Protein AF-0000000076157776 (afdb_homodimer)

Solvent-accessible surface area (backbone atoms only — not comparable to full-atom values): 20689 Å² total; per-residue (Å²): 130,84,50,51,66,44,71,37,53,31,30,32,60,90,74,72,41,77,43,68,24,36,41,18,33,62,31,79,54,26,35,33,26,46,85,82,46,64,71,89,58,51,41,77,45,88,54,68,46,70,46,91,85,65,46,72,46,74,38,66,16,34,33,74,44,47,36,27,32,76,54,69,66,49,73,44,79,43,66,28,40,24,30,59,73,92,44,76,30,30,33,8,16,45,55,32,44,74,67,47,40,37,43,77,32,58,88,51,36,58,67,81,69,61,87,66,75,77,58,73,85,42,76,60,61,56,50,62,77,39,34,78,73,59,62,55,77,75,67,69,75,70,75,78,75,77,77,76,71,78,82,62,72,78,73,75,70,75,73,74,83,65,65,71,82,55,43,66,62,53,55,55,57,70,71,100,132,84,48,52,68,46,71,36,51,31,29,33,61,90,73,72,40,79,42,69,23,37,41,18,33,61,31,78,54,26,35,34,25,46,86,81,45,65,71,88,57,51,41,75,44,86,54,67,46,71,46,91,85,65,46,71,46,74,37,66,16,34,34,74,44,48,34,26,32,75,55,69,68,48,73,44,80,42,68,29,40,24,30,58,72,90,44,75,30,31,34,9,16,45,55,32,45,73,68,48,40,38,43,76,33,57,88,50,35,56,68,80,69,62,88,66,78,77,59,71,81,42,76,62,57,53,51,62,75,42,34,77,75,58,61,55,76,72,65,69,74,70,74,79,74,77,76,74,70,77,81,61,71,77,74,74,67,74,73,72,82,64,67,72,80,57,46,65,63,54,57,56,60,69,71,103

Foldseek 3Di:
DDDPWDWAWKAFPVVRDIAIATEEQPDPFWEDEPVVDDPVQFDADADWDADPVRDIDGFRGKGWTWIARPVVRDIWTGIYTYHHPVDGTYDYNVRCVVVVVDDDPVVVPDDPPPPDCPDDPDPVVVCVVCVVRVVDDPPPVDPPPPPDPVPPDPPPPPDPCPDPVCVVVVVVVVVD/DDDPWDWAWKAFPVVRDIAIATEEAPDPFWEDEPVVDDPVQFDADQDWDADPVRDIFGFRGKGWTWIARPVVRDIWTGIYTYHHPVDGTYDYNVRCVVVVVDDDPCVVPDDPPPPDPPPDPDPVVVCVVCVVRVVDDPPPVDPPPPPDPPVPPPPPPPDDCPPPPCVVVVVVVVVD

Structure (mmCIF, N/CA/C/O backbone):
data_AF-0000000076157776-model_v1
#
loop_
_entity.id
_entity.type
_entity.pdbx_description
1 polymer 'Peptidase A2 domain-containing protein'
#
loop_
_atom_site.group_PDB
_atom_site.id
_atom_site.type_symbol
_atom_site.label_atom_id
_atom_site.label_alt_id
_atom_site.label_comp_id
_atom_site.label_asym_id
_atom_site.label_entity_id
_atom_site.label_seq_id
_atom_site.pdbx_PDB_ins_code
_atom_site.Cartn_x
_atom_site.Cartn_y
_atom_site.Cartn_z
_atom_site.occupancy
_atom_site.B_iso_or_equiv
_atom_site.auth_seq_id
_atom_site.auth_comp_id
_atom_site.auth_asym_id
_atom_site.auth_atom_id
_atom_site.pdbx_PDB_model_num
ATOM 1 N N . MET A 1 1 ? 11.055 -9.977 9.852 1 58.91 1 MET A N 1
ATOM 2 C CA . MET A 1 1 ? 9.742 -10.562 9.625 1 58.91 1 MET A CA 1
ATOM 3 C C . MET A 1 1 ? 8.898 -9.68 8.711 1 58.91 1 MET A C 1
ATOM 5 O O . MET A 1 1 ? 8.945 -8.453 8.812 1 58.91 1 MET A O 1
ATOM 9 N N . VAL A 1 2 ? 8.273 -10.242 7.547 1 73.62 2 VAL A N 1
ATOM 10 C CA . VAL A 1 2 ? 7.418 -9.5 6.625 1 73.62 2 VAL A CA 1
ATOM 11 C C . VAL A 1 2 ? 6.074 -9.203 7.285 1 73.62 2 VAL A C 1
ATOM 13 O O . VAL A 1 2 ? 5.484 -10.086 7.922 1 73.62 2 VAL A O 1
ATOM 16 N N . GLN A 1 3 ? 5.707 -8.016 7.301 1 79.44 3 GLN A N 1
ATOM 17 C CA . GLN A 1 3 ? 4.48 -7.578 7.957 1 79.44 3 GLN A CA 1
ATOM 18 C C . GLN A 1 3 ? 3.322 -7.512 6.969 1 79.44 3 GLN A C 1
ATOM 20 O O . GLN A 1 3 ? 3.5 -7.074 5.828 1 79.44 3 GLN A O 1
ATOM 25 N N . SER A 1 4 ? 2.193 -7.988 7.402 1 88.06 4 SER A N 1
ATOM 26 C CA . SER A 1 4 ? 0.993 -7.926 6.574 1 88.06 4 SER A CA 1
ATOM 27 C C . SER A 1 4 ? 0.44 -6.504 6.508 1 88.06 4 SER A C 1
ATOM 29 O O . SER A 1 4 ? -0.068 -6.078 5.469 1 88.06 4 SER A O 1
ATOM 31 N N . LYS A 1 5 ? 0.529 -5.828 7.602 1 93.38 5 LYS A N 1
ATOM 32 C CA . LYS A 1 5 ? 0.188 -4.41 7.695 1 93.38 5 LYS A CA 1
ATOM 33 C C . LYS A 1 5 ? 1.345 -3.602 8.273 1 93.38 5 LYS A C 1
ATOM 35 O O . LYS A 1 5 ? 2.014 -4.047 9.211 1 93.38 5 LYS A O 1
ATOM 40 N N . ILE A 1 6 ? 1.581 -2.479 7.656 1 95 6 ILE A N 1
ATOM 41 C CA . ILE A 1 6 ? 2.701 -1.645 8.078 1 95 6 ILE A CA 1
ATOM 42 C C . ILE A 1 6 ? 2.176 -0.348 8.695 1 95 6 ILE A C 1
ATOM 44 O O . ILE A 1 6 ? 1.287 0.297 8.133 1 95 6 ILE A O 1
ATOM 48 N N . PHE A 1 7 ? 2.711 -0.018 9.859 1 97 7 PHE A N 1
ATOM 49 C CA . PHE A 1 7 ? 2.266 1.184 10.555 1 97 7 PHE A CA 1
ATOM 50 C C . PHE A 1 7 ? 3.451 2.061 10.938 1 97 7 PHE A C 1
ATOM 52 O O . PHE A 1 7 ? 4.57 1.566 11.102 1 97 7 PHE A O 1
ATOM 59 N N . ALA A 1 8 ? 3.195 3.332 11.031 1 97.12 8 ALA A N 1
ATOM 60 C CA . ALA A 1 8 ? 4.141 4.309 11.562 1 97.12 8 ALA A CA 1
ATOM 61 C C . ALA A 1 8 ? 3.445 5.301 12.492 1 97.12 8 ALA A C 1
ATOM 63 O O . ALA A 1 8 ? 2.344 5.77 12.195 1 97.12 8 ALA A O 1
ATOM 64 N N . LYS A 1 9 ? 4.074 5.543 13.578 1 97.12 9 LYS A N 1
ATOM 65 C CA . LYS A 1 9 ? 3.57 6.582 14.469 1 97.12 9 LYS A CA 1
ATOM 66 C C . LYS A 1 9 ? 4.062 7.961 14.047 1 97.12 9 LYS A C 1
ATOM 68 O O . LYS A 1 9 ? 5.227 8.117 13.664 1 97.12 9 LYS A O 1
ATOM 73 N N . MET A 1 10 ? 3.145 8.906 14.07 1 97.88 10 MET A N 1
ATOM 74 C CA . MET A 1 10 ? 3.453 10.305 13.82 1 97.88 10 MET A CA 1
ATOM 75 C C . MET A 1 10 ? 2.895 11.195 14.93 1 97.88 10 MET A C 1
ATOM 77 O O . MET A 1 10 ? 1.869 10.875 15.531 1 97.88 10 MET A O 1
ATOM 81 N N . LEU A 1 11 ? 3.602 12.219 15.141 1 97.5 11 LEU A N 1
ATOM 82 C CA . LEU A 1 11 ? 3.129 13.211 16.094 1 97.5 11 LEU A CA 1
ATOM 83 C C . LEU A 1 11 ? 2.389 14.336 15.383 1 97.5 11 LEU A C 1
ATOM 85 O O . LEU A 1 11 ? 2.93 14.961 14.469 1 97.5 11 LEU A O 1
ATOM 89 N N . LEU A 1 12 ? 1.157 14.523 15.781 1 97.56 12 LEU A N 1
ATOM 90 C CA . LEU A 1 12 ? 0.472 15.758 15.398 1 97.56 12 LEU A CA 1
ATOM 91 C C . LEU A 1 12 ? 0.966 16.938 16.219 1 97.56 12 LEU A C 1
ATOM 93 O O . LEU A 1 12 ? 0.626 17.062 17.406 1 97.56 12 LEU A O 1
ATOM 97 N N . ILE A 1 13 ? 1.629 17.828 15.547 1 95.94 13 ILE A N 1
ATOM 98 C CA . ILE A 1 13 ? 2.354 18.875 16.266 1 95.94 13 ILE A CA 1
ATOM 99 C C . ILE A 1 13 ? 1.364 19.797 16.969 1 95.94 13 ILE A C 1
ATOM 101 O O . ILE A 1 13 ? 1.521 20.094 18.156 1 95.94 13 ILE A O 1
ATOM 105 N N . ASP A 1 14 ? 0.325 20.203 16.281 1 91.88 14 ASP A N 1
ATOM 106 C CA . ASP A 1 14 ? -0.583 21.219 16.797 1 91.88 14 ASP A CA 1
ATOM 107 C C . ASP A 1 14 ? -1.402 20.672 17.969 1 91.88 14 ASP A C 1
ATOM 109 O O . ASP A 1 14 ? -1.774 21.422 18.875 1 91.88 14 ASP A O 1
ATOM 113 N N . GLN A 1 15 ? -1.629 19.391 18 1 92.06 15 GLN A N 1
ATOM 114 C CA . GLN A 1 15 ? -2.432 18.781 19.062 1 92.06 15 GLN A CA 1
ATOM 115 C C . GLN A 1 15 ? -1.554 18.016 20.031 1 92.06 15 GLN A C 1
ATOM 117 O O . GLN A 1 15 ? -2.039 17.516 21.062 1 92.06 15 GLN A O 1
ATOM 122 N N . ASN A 1 16 ? -0.348 17.938 19.766 1 94 16 ASN A N 1
ATOM 123 C CA . ASN A 1 16 ? 0.587 17.156 20.578 1 94 16 ASN A CA 1
ATOM 124 C C . ASN A 1 16 ? 0.074 15.742 20.844 1 94 16 ASN A C 1
ATOM 126 O O . ASN A 1 16 ? 0.043 15.289 21.984 1 94 16 ASN A O 1
ATOM 130 N N . LYS A 1 17 ? -0.407 15.102 19.797 1 95.31 17 LYS A N 1
ATOM 131 C CA . LYS A 1 17 ? -0.968 13.75 19.859 1 95.31 17 LYS A CA 1
ATOM 132 C C . LYS A 1 17 ? -0.247 12.82 18.891 1 95.31 17 LYS A C 1
ATOM 134 O O . LYS A 1 17 ? 0.015 13.18 17.75 1 95.31 17 LYS A O 1
ATOM 139 N N . GLN A 1 18 ? 0.102 11.656 19.422 1 96 18 GLN A N 1
ATOM 140 C CA . GLN A 1 18 ? 0.695 10.633 18.562 1 96 18 GLN A CA 1
ATOM 141 C C . GLN A 1 18 ? -0.382 9.789 17.891 1 96 18 GLN A C 1
ATOM 143 O O . GLN A 1 18 ? -1.311 9.312 18.547 1 96 18 GLN A O 1
ATOM 148 N N . ILE A 1 19 ? -0.249 9.648 16.562 1 97.56 19 ILE A N 1
ATOM 149 C CA . ILE A 1 19 ? -1.21 8.875 15.789 1 97.56 19 ILE A CA 1
ATOM 150 C C . ILE A 1 19 ? -0.49 7.75 15.055 1 97.56 19 ILE A C 1
ATOM 152 O O . ILE A 1 19 ? 0.589 7.957 14.492 1 97.56 19 ILE A O 1
ATOM 156 N N . LYS A 1 20 ? -1.07 6.566 15.109 1 97.38 20 LYS A N 1
ATOM 157 C CA . LYS A 1 20 ? -0.604 5.422 14.336 1 97.38 20 LYS A CA 1
ATOM 158 C C . LYS A 1 20 ? -1.259 5.395 12.953 1 97.38 20 LYS A C 1
ATOM 160 O O . LYS A 1 20 ? -2.479 5.254 12.844 1 97.38 20 LYS A O 1
ATOM 165 N N . PHE A 1 21 ? -0.442 5.543 11.891 1 98.25 21 PHE A N 1
ATOM 166 C CA . PHE A 1 21 ? -0.928 5.531 10.516 1 98.25 21 PHE A CA 1
ATOM 167 C C . PHE A 1 21 ? -0.577 4.219 9.828 1 98.25 21 PHE A C 1
ATOM 169 O O . PHE A 1 21 ? 0.546 3.727 9.953 1 98.25 21 PHE A O 1
ATOM 176 N N . GLN A 1 22 ? -1.564 3.66 9.164 1 98.12 22 GLN A N 1
ATOM 177 C CA . GLN A 1 22 ? -1.226 2.604 8.219 1 98.12 22 GLN A CA 1
ATOM 178 C C . GLN A 1 22 ? -0.528 3.174 6.988 1 98.12 22 GLN A C 1
ATOM 180 O O . GLN A 1 22 ? -0.934 4.215 6.461 1 98.12 22 GLN A O 1
ATOM 185 N N . LEU A 1 23 ? 0.539 2.545 6.551 1 98.06 23 LEU A N 1
ATOM 186 C CA . LEU A 1 23 ? 1.252 2.916 5.332 1 98.06 23 LEU A CA 1
ATOM 187 C C . LEU A 1 23 ? 0.698 2.164 4.125 1 98.06 23 LEU A C 1
ATOM 189 O O . LEU A 1 23 ? 0.73 0.932 4.09 1 98.06 23 LEU A O 1
ATOM 193 N N . ASP A 1 24 ? 0.162 2.877 3.145 1 97.81 24 ASP A N 1
ATOM 194 C CA . ASP A 1 24 ? -0.558 2.252 2.041 1 97.81 24 ASP A CA 1
ATOM 195 C C . ASP A 1 24 ? -0.077 2.791 0.695 1 97.81 24 ASP A C 1
ATOM 197 O O . ASP A 1 24 ? -0.51 3.861 0.26 1 97.81 24 ASP A O 1
ATOM 201 N N . SER A 1 25 ? 0.727 1.99 -0.01 1 97.88 25 SER A N 1
ATOM 202 C CA . SER A 1 25 ? 1.246 2.396 -1.312 1 97.88 25 SER A CA 1
ATOM 203 C C . SER A 1 25 ? 0.177 2.283 -2.395 1 97.88 25 SER A C 1
ATOM 205 O O . SER A 1 25 ? 0.377 2.738 -3.521 1 97.88 25 SER A O 1
ATOM 207 N N . GLY A 1 26 ? -0.995 1.738 -2.066 1 97.25 26 GLY A N 1
ATOM 208 C CA . GLY A 1 26 ? -2.111 1.667 -2.996 1 97.25 26 GLY A CA 1
ATOM 209 C C . GLY A 1 26 ? -3.055 2.85 -2.889 1 97.25 26 GLY A C 1
ATOM 210 O O . GLY A 1 26 ? -3.887 3.07 -3.771 1 97.25 26 GLY A O 1
ATOM 211 N N . ALA A 1 27 ? -2.936 3.594 -1.829 1 97.69 27 ALA A N 1
ATOM 212 C CA . ALA A 1 27 ? -3.838 4.719 -1.588 1 97.69 27 ALA A CA 1
ATOM 213 C C . ALA A 1 27 ? -3.27 6.008 -2.168 1 97.69 27 ALA A C 1
ATOM 215 O O . ALA A 1 27 ? -2.104 6.34 -1.938 1 97.69 27 ALA A O 1
ATOM 216 N N . THR A 1 28 ? -4.094 6.746 -2.838 1 96.56 28 THR A N 1
ATOM 217 C CA . THR A 1 28 ? -3.658 7.992 -3.455 1 96.56 28 THR A CA 1
ATOM 218 C C . THR A 1 28 ? -3.896 9.172 -2.516 1 96.56 28 THR A C 1
ATOM 220 O O . THR A 1 28 ? -3.492 10.297 -2.811 1 96.56 28 THR A O 1
ATOM 223 N N . ALA A 1 29 ? -4.516 8.891 -1.361 1 97.19 29 ALA A N 1
ATOM 224 C CA . ALA A 1 29 ? -4.844 9.945 -0.411 1 97.19 29 ALA A CA 1
ATOM 225 C C . ALA A 1 29 ? -4.426 9.562 1.006 1 97.19 29 ALA A C 1
ATOM 227 O O . ALA A 1 29 ? -4.23 8.383 1.303 1 97.19 29 ALA A O 1
ATOM 228 N N . ASN A 1 30 ? -4.195 10.594 1.812 1 98.56 30 ASN A N 1
ATOM 229 C CA . ASN A 1 30 ? -4.062 10.422 3.254 1 98.56 30 ASN A CA 1
ATOM 230 C C . ASN A 1 30 ? -5.41 10.555 3.959 1 98.56 30 ASN A C 1
ATOM 232 O O . ASN A 1 30 ? -6.207 11.43 3.627 1 98.56 30 ASN A O 1
ATOM 236 N N . LEU A 1 31 ? -5.691 9.688 4.895 1 98.69 31 LEU A N 1
ATOM 237 C CA . LEU A 1 31 ? -6.984 9.695 5.566 1 98.69 31 LEU A CA 1
ATOM 238 C C . LEU A 1 31 ? -6.812 9.844 7.074 1 98.69 31 LEU A C 1
ATOM 240 O O . LEU A 1 31 ? -5.902 9.25 7.66 1 98.69 31 LEU A O 1
ATOM 244 N N . ILE A 1 32 ? -7.727 10.594 7.664 1 98.69 32 ILE A N 1
ATOM 245 C CA . ILE A 1 32 ? -7.699 10.75 9.109 1 98.69 32 ILE A CA 1
ATOM 246 C C . ILE A 1 32 ? -9.125 10.852 9.648 1 98.69 32 ILE A C 1
ATOM 248 O O . ILE A 1 32 ? -9.969 11.516 9.055 1 98.69 32 ILE A O 1
ATOM 252 N N . PRO A 1 33 ? -9.43 10.172 10.703 1 98.19 33 PRO A N 1
ATOM 253 C CA . PRO A 1 33 ? -10.75 10.258 11.328 1 98.19 33 PRO A CA 1
ATOM 254 C C . PRO A 1 33 ? -11.062 11.648 11.867 1 98.19 33 PRO A C 1
ATOM 256 O O . PRO A 1 33 ? -10.172 12.328 12.375 1 98.19 33 PRO A O 1
ATOM 259 N N . LYS A 1 34 ? -12.273 11.93 11.852 1 97.38 34 LYS A N 1
ATOM 260 C CA . LYS A 1 34 ? -12.758 13.242 12.258 1 97.38 34 LYS A CA 1
ATOM 261 C C . LYS A 1 34 ? -12.422 13.531 13.719 1 97.38 34 LYS A C 1
ATOM 263 O O . LYS A 1 34 ? -12.07 14.656 14.078 1 97.38 34 LYS A O 1
ATOM 268 N N . SER A 1 35 ? -12.414 12.547 14.562 1 97.19 35 SER A N 1
ATOM 269 C CA . SER A 1 35 ? -12.219 12.727 16 1 97.19 35 SER A CA 1
ATOM 270 C C . SER A 1 35 ? -10.781 13.117 16.312 1 97.19 35 SER A C 1
ATOM 272 O O . SER A 1 35 ? -10.484 13.594 17.406 1 97.19 35 SER A O 1
ATOM 274 N N . LEU A 1 36 ? -9.906 12.922 15.367 1 97.19 36 LEU A N 1
ATOM 275 C CA . LEU A 1 36 ? -8.492 13.188 15.609 1 97.19 36 LEU A CA 1
ATOM 276 C C . LEU A 1 36 ? -8.117 14.586 15.133 1 97.19 36 LEU A C 1
ATOM 278 O O . LEU A 1 36 ? -6.984 15.031 15.328 1 97.19 36 LEU A O 1
ATOM 282 N N . VAL A 1 37 ? -9.078 15.242 14.531 1 96.5 37 VAL A N 1
ATOM 283 C CA . VAL A 1 37 ? -8.82 16.547 13.945 1 96.5 37 VAL A CA 1
ATOM 284 C C . VAL A 1 37 ? -9.742 17.594 14.586 1 96.5 37 VAL A C 1
ATOM 286 O O . VAL A 1 37 ? -10.938 17.344 14.75 1 96.5 37 VAL A O 1
ATOM 289 N N . HIS A 1 38 ? -9.188 18.641 14.953 1 95.5 38 HIS A N 1
ATOM 290 C CA . HIS A 1 38 ? -10.016 19.734 15.438 1 95.5 38 HIS A CA 1
ATOM 291 C C . HIS A 1 38 ? -10.961 20.234 14.352 1 95.5 38 HIS A C 1
ATOM 293 O O . HIS A 1 38 ? -10.547 20.469 13.219 1 95.5 38 HIS A O 1
ATOM 299 N N . GLU A 1 39 ? -12.164 20.5 14.68 1 95.06 39 GLU A N 1
ATOM 300 C CA . GLU A 1 39 ? -13.227 20.828 13.734 1 95.06 39 GLU A CA 1
ATOM 301 C C . GLU A 1 39 ? -12.906 22.109 12.969 1 95.06 39 GLU A C 1
ATOM 303 O O . GLU A 1 39 ? -13.258 22.25 11.789 1 95.06 39 GLU A O 1
ATOM 308 N N . SER A 1 40 ? -12.195 23.031 13.609 1 95.75 40 SER A N 1
ATOM 309 C CA . SER A 1 40 ? -11.898 24.328 13 1 95.75 40 SER A CA 1
ATOM 310 C C . SER A 1 40 ? -10.945 24.172 11.82 1 95.75 40 SER A C 1
ATOM 312 O O . SER A 1 40 ? -10.828 25.078 10.984 1 95.75 40 SER A O 1
ATOM 314 N N . LEU A 1 41 ? -10.273 23.047 11.773 1 95.94 41 LEU A N 1
ATOM 315 C CA . LEU A 1 41 ? -9.281 22.844 10.727 1 95.94 41 LEU A CA 1
ATOM 316 C C . LEU A 1 41 ? -9.914 22.172 9.508 1 95.94 41 LEU A C 1
ATOM 318 O O . LEU A 1 41 ? -9.289 22.094 8.445 1 95.94 41 LEU A O 1
ATOM 322 N N . ILE A 1 42 ? -11.156 21.734 9.641 1 97.25 42 ILE A N 1
ATOM 323 C CA . ILE A 1 42 ? -11.789 20.953 8.594 1 97.25 42 ILE A CA 1
ATOM 324 C C . ILE A 1 42 ? -12.516 21.875 7.617 1 97.25 42 ILE A C 1
ATOM 326 O O . ILE A 1 42 ? -13.367 22.672 8.023 1 97.25 42 ILE A O 1
ATOM 330 N N . LYS A 1 43 ? -12.078 21.797 6.398 1 97.62 43 LYS A N 1
ATOM 331 C CA . LYS A 1 43 ? -12.805 22.438 5.309 1 97.62 43 LYS A CA 1
ATOM 332 C C . LYS A 1 43 ? -13.742 21.453 4.613 1 97.62 43 LYS A C 1
ATOM 334 O O . LYS A 1 43 ? -13.297 20.453 4.062 1 97.62 43 LYS A O 1
ATOM 339 N N . GLU A 1 44 ? -14.961 21.797 4.598 1 93.88 44 GLU A N 1
ATOM 340 C CA . GLU A 1 44 ? -15.953 20.891 4.02 1 93.88 44 GLU A CA 1
ATOM 341 C C . GLU A 1 44 ? -15.719 20.703 2.523 1 93.88 44 GLU A C 1
ATOM 343 O O . GLU A 1 44 ? -15.344 21.641 1.823 1 93.88 44 GLU A O 1
ATOM 348 N N . THR A 1 45 ? -15.812 19.406 2.152 1 89.88 45 THR A N 1
ATOM 349 C CA . THR A 1 45 ? -15.703 19.094 0.734 1 89.88 45 THR A CA 1
ATOM 350 C C . THR A 1 45 ? -16.688 18 0.351 1 89.88 45 THR A C 1
ATOM 352 O O . THR A 1 45 ? -17.203 17.281 1.219 1 89.88 45 THR A O 1
ATOM 355 N N . ASP A 1 46 ? -17 17.938 -0.91 1 87 46 ASP A N 1
ATOM 356 C CA . ASP A 1 46 ? -17.859 16.875 -1.434 1 87 46 ASP A CA 1
ATOM 357 C C . ASP A 1 46 ? -17.047 15.758 -2.068 1 87 46 ASP A C 1
ATOM 359 O O . ASP A 1 46 ? -17.531 15.039 -2.945 1 87 46 ASP A O 1
ATOM 363 N N . ASN A 1 47 ? -15.914 15.641 -1.583 1 88.06 47 ASN A N 1
ATOM 364 C CA . ASN A 1 47 ? -15.062 14.602 -2.141 1 88.06 47 ASN A CA 1
ATOM 365 C C . ASN A 1 47 ? -15.586 13.203 -1.814 1 88.06 47 ASN A C 1
ATOM 367 O O . ASN A 1 47 ? -16.094 12.969 -0.72 1 88.06 47 ASN A O 1
ATOM 371 N N . THR A 1 48 ? -15.539 12.391 -2.783 1 93.31 48 THR A N 1
ATOM 372 C CA . THR A 1 48 ? -15.859 10.977 -2.625 1 93.31 48 THR A CA 1
ATOM 373 C C . THR A 1 48 ? -14.625 10.117 -2.865 1 93.31 48 THR A C 1
ATOM 375 O O . THR A 1 48 ? -13.875 10.344 -3.816 1 93.31 48 THR A O 1
ATOM 378 N N . LEU A 1 49 ? -14.43 9.242 -1.91 1 95.06 49 LEU A N 1
ATOM 379 C CA . LEU A 1 49 ? -13.32 8.297 -2.045 1 95.06 49 LEU A CA 1
ATOM 380 C C . LEU A 1 49 ? -13.781 7.004 -2.703 1 95.06 49 LEU A C 1
ATOM 382 O O . LEU A 1 49 ? -14.852 6.477 -2.367 1 95.06 49 LEU A O 1
ATOM 386 N N . THR A 1 50 ? -13.039 6.539 -3.629 1 96.62 50 THR A N 1
ATOM 387 C CA . THR A 1 50 ? -13.375 5.301 -4.328 1 96.62 50 THR A CA 1
ATOM 388 C C . THR A 1 50 ? -12.422 4.176 -3.922 1 96.62 50 THR A C 1
ATOM 390 O O . THR A 1 50 ? -11.203 4.363 -3.902 1 96.62 50 THR A O 1
ATOM 393 N N . MET A 1 51 ? -13.016 3.025 -3.545 1 96.62 51 MET A N 1
ATOM 394 C CA . MET A 1 51 ? -12.25 1.846 -3.154 1 96.62 51 MET A CA 1
ATOM 395 C C . MET A 1 51 ? -11.867 1.017 -4.375 1 96.62 51 MET A C 1
ATOM 397 O O . MET A 1 51 ? -12.328 1.292 -5.484 1 96.62 51 MET A O 1
ATOM 401 N N . TYR A 1 52 ? -11.055 0.062 -4.074 1 94.94 52 TYR A N 1
ATOM 402 C CA . TYR A 1 52 ? -10.602 -0.855 -5.109 1 94.94 52 TYR A CA 1
ATOM 403 C C . TYR A 1 52 ? -11.781 -1.484 -5.84 1 94.94 52 TYR A C 1
ATOM 405 O O . TYR A 1 52 ? -11.766 -1.606 -7.07 1 94.94 52 TYR A O 1
ATOM 413 N N . ASN A 1 53 ? -12.836 -1.785 -5.102 1 95.88 53 ASN A N 1
ATOM 414 C CA . ASN A 1 53 ? -13.992 -2.443 -5.691 1 95.88 53 ASN A CA 1
ATOM 415 C C . ASN A 1 53 ? -15.008 -1.431 -6.215 1 95.88 53 ASN A C 1
ATOM 417 O O . ASN A 1 53 ? -16.188 -1.753 -6.383 1 95.88 53 ASN A O 1
ATOM 421 N N . LYS A 1 54 ? -14.672 -0.215 -6.262 1 94.56 54 LYS A N 1
ATOM 422 C CA . LYS A 1 54 ? -15.43 0.879 -6.855 1 94.56 54 LYS A CA 1
ATOM 423 C C . LYS A 1 54 ? -16.531 1.364 -5.906 1 94.56 54 LYS A C 1
ATOM 425 O O . LYS A 1 54 ? -17.297 2.268 -6.246 1 94.56 54 LYS A O 1
ATOM 430 N N . SER A 1 55 ? -16.578 0.725 -4.742 1 96 55 SER A N 1
ATOM 431 C CA . SER A 1 55 ? -17.453 1.318 -3.734 1 96 55 SER A CA 1
ATOM 432 C C . SER A 1 55 ? -16.938 2.691 -3.305 1 96 55 SER A C 1
ATOM 434 O O . SER A 1 55 ? -15.773 3.021 -3.518 1 96 55 SER A O 1
ATOM 436 N N . GLN A 1 56 ? -17.875 3.381 -2.789 1 95.69 56 GLN A N 1
ATOM 437 C CA . GLN A 1 56 ? -17.516 4.758 -2.451 1 95.69 56 GLN A CA 1
ATOM 438 C C . GLN A 1 56 ? -17.781 5.043 -0.974 1 95.69 56 GLN A C 1
ATOM 440 O O . GLN A 1 56 ? -18.531 4.324 -0.319 1 95.69 56 GLN A O 1
ATOM 445 N N . MET A 1 57 ? -17.031 5.98 -0.519 1 94.25 57 MET A N 1
ATOM 446 C CA . MET A 1 57 ? -17.25 6.496 0.83 1 94.25 57 MET A CA 1
ATOM 447 C C . MET A 1 57 ? -17.156 8.016 0.858 1 94.25 57 MET A C 1
ATOM 449 O O . MET A 1 57 ? -16.312 8.594 0.161 1 94.25 57 MET A O 1
ATOM 453 N N . SER A 1 58 ? -18 8.625 1.631 1 93.19 58 SER A N 1
ATOM 454 C CA . SER A 1 58 ? -18.016 10.086 1.732 1 93.19 58 SER A CA 1
ATOM 455 C C . SER A 1 58 ? -16.984 10.578 2.744 1 93.19 58 SER A C 1
ATOM 457 O O . SER A 1 58 ? -16.688 9.891 3.721 1 93.19 58 SER A O 1
ATOM 459 N N .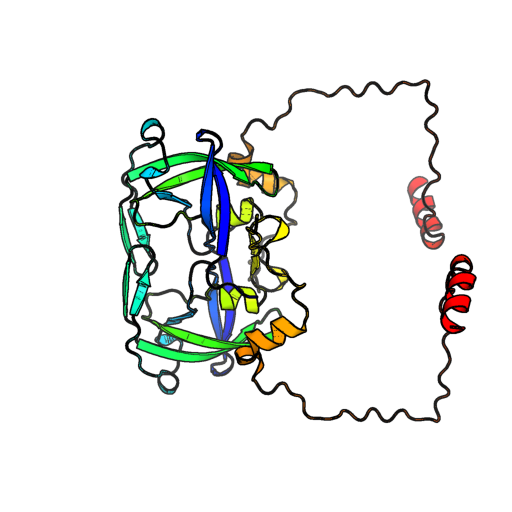 ALA A 1 59 ? -16.547 11.742 2.455 1 95.75 59 ALA A N 1
ATOM 460 C CA . ALA A 1 59 ? -15.625 12.406 3.369 1 95.75 59 ALA A CA 1
ATOM 461 C C . ALA A 1 59 ? -16.312 13.57 4.086 1 95.75 59 ALA A C 1
ATOM 463 O O . ALA A 1 59 ? -17.297 14.117 3.588 1 95.75 59 ALA A O 1
ATOM 464 N N . TYR A 1 60 ? -15.836 13.914 5.25 1 95.62 60 TYR A N 1
ATOM 465 C CA . TYR A 1 60 ? -16.328 15.07 5.996 1 95.62 60 TYR A CA 1
ATOM 466 C C . TYR A 1 60 ? -15.688 16.359 5.5 1 95.62 60 TYR A C 1
ATOM 468 O O . TYR A 1 60 ? -16.25 17.438 5.66 1 95.62 60 TYR A O 1
ATOM 476 N N . GLY A 1 61 ? -14.547 16.266 4.957 1 97.69 61 GLY A N 1
ATOM 477 C CA . GLY A 1 61 ? -13.797 17.422 4.508 1 97.69 61 GLY A CA 1
ATOM 478 C C . GLY A 1 61 ? -12.312 17.141 4.344 1 97.69 61 GLY A C 1
ATOM 479 O O . GLY A 1 61 ? -11.906 15.992 4.184 1 97.69 61 GLY A O 1
ATOM 480 N N . ILE A 1 62 ? -11.594 18.234 4.156 1 98.19 62 ILE A N 1
ATOM 481 C CA . ILE A 1 62 ? -10.141 18.172 4.027 1 98.19 62 ILE A CA 1
ATOM 482 C C . ILE A 1 62 ? -9.484 19.047 5.098 1 98.19 62 ILE A C 1
ATOM 484 O O . ILE A 1 62 ? -10.109 19.969 5.617 1 98.19 62 ILE A O 1
ATOM 488 N N . CYS A 1 63 ? -8.281 18.688 5.477 1 97.81 63 CYS A N 1
ATOM 489 C CA . CYS A 1 63 ? -7.477 19.484 6.387 1 97.81 63 CYS A CA 1
ATOM 490 C C . CYS A 1 63 ? -5.992 19.281 6.129 1 97.81 63 CYS A C 1
ATOM 492 O O . CYS A 1 63 ? -5.594 18.297 5.492 1 97.81 63 CYS A O 1
ATOM 494 N N . THR A 1 64 ? -5.254 20.281 6.492 1 98.12 64 THR A N 1
ATOM 495 C CA . THR A 1 64 ? -3.799 20.172 6.484 1 98.12 64 THR A CA 1
ATOM 496 C C . THR A 1 64 ? -3.252 20.109 7.906 1 98.12 64 THR A C 1
ATOM 498 O O . THR A 1 64 ? -3.582 20.969 8.734 1 98.12 64 THR A O 1
ATOM 501 N N . LEU A 1 65 ? -2.492 19.094 8.188 1 98.25 65 LEU A N 1
ATOM 502 C CA . LEU A 1 65 ? -1.941 18.906 9.523 1 98.25 65 LEU A CA 1
ATOM 503 C C . LEU A 1 65 ? -0.417 18.938 9.492 1 98.25 65 LEU A C 1
ATOM 505 O O . LEU A 1 65 ? 0.194 18.516 8.508 1 98.25 65 LEU A O 1
ATOM 509 N N . ARG A 1 66 ? 0.138 19.422 10.555 1 98.31 66 ARG A N 1
ATOM 510 C CA . ARG A 1 66 ? 1.584 19.359 10.742 1 98.31 66 ARG A CA 1
ATOM 511 C C . ARG A 1 66 ? 1.984 18.109 11.516 1 98.31 66 ARG A C 1
ATOM 513 O O . ARG A 1 66 ? 1.586 17.922 12.664 1 98.31 66 ARG A O 1
ATOM 520 N N . LEU A 1 67 ? 2.799 17.266 10.812 1 98.38 67 LEU A N 1
ATOM 521 C CA . LEU A 1 67 ? 3.264 16.016 11.398 1 98.38 67 LEU A CA 1
ATOM 522 C C . LEU A 1 67 ? 4.754 16.094 11.727 1 98.38 67 LEU A C 1
ATOM 524 O O . LEU A 1 67 ? 5.512 16.766 11.023 1 98.38 67 LEU A O 1
ATOM 528 N N . LYS A 1 68 ? 5.043 15.414 12.75 1 98.38 68 LYS A N 1
ATOM 529 C CA . LYS A 1 68 ? 6.449 15.172 13.062 1 98.38 68 LYS A CA 1
ATOM 530 C C . LYS A 1 68 ? 6.734 13.68 13.211 1 98.38 68 LYS A C 1
ATOM 532 O O . LYS A 1 68 ? 5.992 12.961 13.883 1 98.38 68 LYS A O 1
ATOM 537 N N . ASN A 1 69 ? 7.703 13.227 12.438 1 98.25 69 ASN A N 1
ATOM 538 C CA . ASN A 1 69 ? 8.195 11.875 12.664 1 98.25 69 ASN A CA 1
ATOM 539 C C . ASN A 1 69 ? 9.047 11.789 13.93 1 98.25 69 ASN A C 1
ATOM 541 O O . ASN A 1 69 ? 10.141 12.352 13.984 1 98.25 69 ASN A O 1
ATOM 545 N N . PRO A 1 70 ? 8.555 11.094 14.891 1 96.31 70 PRO A N 1
ATOM 546 C CA . PRO A 1 70 ? 9.289 11.086 16.156 1 96.31 70 PRO A CA 1
ATOM 547 C C . PRO A 1 70 ? 10.648 10.406 16.047 1 96.31 70 PRO A C 1
ATOM 549 O O . PRO A 1 70 ? 11.539 10.656 16.859 1 96.31 70 PRO A O 1
ATOM 552 N N . LYS A 1 71 ? 10.812 9.594 15.078 1 94.75 71 LYS A N 1
ATOM 553 C CA . LYS A 1 71 ? 12.078 8.891 14.914 1 94.75 71 LYS A CA 1
ATOM 554 C C . LYS A 1 71 ? 13.125 9.789 14.25 1 94.75 71 LYS A C 1
ATOM 556 O O . LYS A 1 71 ? 14.281 9.805 14.656 1 94.75 71 LYS A O 1
ATOM 561 N N . THR A 1 72 ? 12.758 10.539 13.297 1 96.12 72 THR A N 1
ATOM 562 C CA . THR A 1 72 ? 13.703 11.32 12.5 1 96.12 72 THR A CA 1
ATOM 563 C C . THR A 1 72 ? 13.641 12.789 12.883 1 96.12 72 THR A C 1
ATOM 565 O O . THR A 1 72 ? 14.508 13.578 12.5 1 96.12 72 THR A O 1
ATOM 568 N N . ASN A 1 73 ? 12.648 13.195 13.539 1 96.56 73 ASN A N 1
ATOM 569 C CA . ASN A 1 73 ? 12.383 14.562 13.961 1 96.56 73 ASN A CA 1
ATOM 570 C C . ASN A 1 73 ? 12.039 15.461 12.773 1 96.56 73 ASN A C 1
ATOM 572 O O . ASN A 1 73 ? 11.961 16.688 12.914 1 96.56 73 ASN A O 1
ATOM 576 N N . LYS A 1 74 ? 11.836 14.828 11.602 1 98.06 74 LYS A N 1
ATOM 577 C CA . LYS A 1 74 ? 11.43 15.594 10.422 1 98.06 74 LYS A CA 1
ATOM 578 C C . LYS A 1 74 ? 9.953 15.984 10.508 1 98.06 74 LYS A C 1
ATOM 580 O O . LYS A 1 74 ? 9.141 15.242 11.047 1 98.06 74 LYS A O 1
ATOM 585 N N . ARG A 1 75 ? 9.703 17.172 9.984 1 98.38 75 ARG A N 1
ATOM 586 C CA . ARG A 1 75 ? 8.352 17.719 10.008 1 98.38 75 ARG A CA 1
ATOM 587 C C . ARG A 1 75 ? 7.75 17.75 8.609 1 98.38 75 ARG A C 1
ATOM 589 O O . ARG A 1 75 ? 8.461 17.953 7.625 1 98.38 75 ARG A O 1
ATOM 596 N N . TYR A 1 76 ? 6.406 17.562 8.578 1 98.38 76 TYR A N 1
ATOM 597 C CA . TYR A 1 76 ? 5.688 17.516 7.309 1 98.38 76 TYR A CA 1
ATOM 598 C C . TYR A 1 76 ? 4.344 18.234 7.418 1 98.38 76 TYR A C 1
ATOM 600 O O . TYR A 1 76 ? 3.666 18.141 8.445 1 98.38 76 TYR A O 1
ATOM 608 N N . ASN A 1 77 ? 4.023 18.984 6.395 1 98.25 77 ASN A N 1
ATOM 609 C CA . ASN A 1 77 ? 2.643 19.406 6.184 1 98.25 77 ASN A CA 1
ATOM 610 C C . ASN A 1 77 ? 1.892 18.438 5.27 1 98.25 77 ASN A C 1
ATOM 612 O O . ASN A 1 77 ? 2.252 18.266 4.105 1 98.25 77 ASN A O 1
ATOM 616 N N . VAL A 1 78 ? 0.899 17.859 5.805 1 98.5 78 VAL A N 1
ATOM 617 C CA . VAL A 1 78 ? 0.24 16.781 5.062 1 98.5 78 VAL A CA 1
ATOM 618 C C . VAL A 1 78 ? -1.249 17.094 4.926 1 98.5 78 VAL A C 1
ATOM 620 O O . VAL A 1 78 ? -1.916 17.422 5.91 1 98.5 78 VAL A O 1
ATOM 623 N N . LYS A 1 79 ? -1.738 17.016 3.717 1 98.44 79 LYS A N 1
ATOM 624 C CA . LYS A 1 79 ? -3.17 17.141 3.459 1 98.44 79 LYS A CA 1
ATOM 625 C C . LYS A 1 79 ? -3.881 15.805 3.693 1 98.44 79 LYS A C 1
ATOM 627 O O . LYS A 1 79 ? -3.441 14.766 3.199 1 98.44 79 LYS A O 1
ATOM 632 N N . PHE A 1 80 ? -4.953 15.898 4.449 1 98.44 80 PHE A N 1
ATOM 633 C CA . PHE A 1 80 ? -5.75 14.719 4.762 1 98.44 80 PHE A CA 1
ATOM 634 C C . PHE A 1 80 ? -7.184 14.891 4.281 1 98.44 80 PHE A C 1
ATOM 636 O O . PHE A 1 80 ? -7.715 16 4.277 1 98.44 80 PHE A O 1
ATOM 643 N N . ILE A 1 81 ? -7.723 13.82 3.799 1 98.44 81 ILE A N 1
ATOM 644 C CA . ILE A 1 81 ? -9.18 13.703 3.734 1 98.44 81 ILE A CA 1
ATOM 645 C C . ILE A 1 81 ? -9.711 13.195 5.074 1 98.44 81 ILE A C 1
ATOM 647 O O . ILE A 1 81 ? -9.211 12.211 5.621 1 98.44 81 ILE A O 1
ATOM 651 N N . VAL A 1 82 ? -10.68 13.875 5.629 1 98.38 82 VAL A N 1
ATOM 652 C CA . VAL A 1 82 ? -11.242 13.539 6.934 1 98.38 82 VAL A CA 1
ATOM 653 C C . VAL A 1 82 ? -12.391 12.547 6.766 1 98.38 82 VAL A C 1
ATOM 655 O O . VAL A 1 82 ? -13.336 12.805 6.016 1 98.38 82 VAL A O 1
ATOM 658 N N . VAL A 1 83 ? -12.297 11.43 7.48 1 97.81 83 VAL A N 1
ATOM 659 C CA . VAL A 1 83 ? -13.266 10.352 7.324 1 97.81 83 VAL A CA 1
ATOM 660 C C . VAL A 1 83 ? -13.883 10.008 8.68 1 97.81 83 VAL A C 1
ATOM 662 O O . VAL A 1 83 ? -13.609 10.68 9.68 1 97.81 83 VAL A O 1
ATOM 665 N N . GLY A 1 84 ? -14.773 9.016 8.633 1 96.56 84 GLY A N 1
ATOM 666 C CA . GLY A 1 84 ? -15.445 8.609 9.859 1 96.56 84 GLY A CA 1
ATOM 667 C C . GLY A 1 84 ? -14.516 7.965 10.867 1 96.56 84 GLY A C 1
ATOM 668 O O . GLY A 1 84 ? -13.438 7.484 10.508 1 96.56 84 GLY A O 1
ATOM 669 N N . ASP A 1 85 ? -14.898 7.863 12.094 1 97.31 85 ASP A N 1
ATOM 670 C CA . ASP A 1 85 ? -14.062 7.426 13.211 1 97.31 85 ASP A CA 1
ATOM 671 C C . ASP A 1 85 ? -13.812 5.922 13.148 1 97.31 85 ASP A C 1
ATOM 673 O O . ASP A 1 85 ? -12.93 5.406 13.836 1 97.31 85 ASP A O 1
ATOM 677 N N . GLU A 1 86 ? -14.57 5.211 12.352 1 96.5 86 GLU A N 1
ATOM 678 C CA . GLU A 1 86 ? -14.422 3.762 12.258 1 96.5 86 GLU A CA 1
ATOM 679 C C . GLU A 1 86 ? -13.242 3.383 11.367 1 96.5 86 GLU A C 1
ATOM 681 O O . GLU A 1 86 ? -12.828 2.223 11.344 1 96.5 86 GLU A O 1
ATOM 686 N N . TYR A 1 87 ? -12.68 4.379 10.75 1 97.25 87 TYR A N 1
ATOM 687 C CA . TYR A 1 87 ? -11.617 4.078 9.797 1 97.25 87 TYR A CA 1
ATOM 688 C C . TYR A 1 87 ? -10.242 4.352 10.406 1 97.25 87 TYR A C 1
ATOM 690 O O . TYR A 1 87 ? -10.094 5.262 11.227 1 97.25 87 TYR A O 1
ATOM 698 N N . THR A 1 88 ? -9.242 3.537 9.984 1 97 88 THR A N 1
ATOM 699 C CA . THR A 1 88 ? -7.859 3.648 10.438 1 97 88 THR A CA 1
ATOM 700 C C . THR A 1 88 ? -7.152 4.809 9.75 1 97 88 THR A C 1
ATOM 702 O O . THR A 1 88 ? -7.305 5.008 8.539 1 97 88 THR A O 1
ATOM 705 N N . PRO A 1 89 ? -6.383 5.664 10.508 1 98.62 89 PRO A N 1
ATOM 706 C CA . PRO A 1 89 ? -5.551 6.664 9.836 1 98.62 89 PRO A CA 1
ATOM 707 C C . PRO A 1 89 ? -4.621 6.059 8.789 1 98.62 89 PRO A C 1
ATOM 709 O O . PRO A 1 89 ? -4.086 4.965 8.992 1 98.62 89 PRO A O 1
ATOM 712 N N . LEU A 1 90 ? -4.496 6.809 7.707 1 98.44 90 LEU A N 1
ATOM 713 C CA . LEU A 1 90 ? -3.801 6.234 6.562 1 98.44 90 LEU A CA 1
ATOM 714 C C . LEU A 1 90 ? -2.889 7.266 5.906 1 98.44 90 LEU A C 1
ATOM 716 O O . LEU A 1 90 ? -3.289 8.414 5.699 1 98.44 90 LEU A O 1
ATOM 720 N N . LEU A 1 91 ? -1.604 6.887 5.723 1 98.69 91 LEU A N 1
ATOM 721 C CA . LEU A 1 91 ? -0.726 7.625 4.824 1 98.69 91 LEU A CA 1
ATOM 722 C C . LEU A 1 91 ? -0.643 6.949 3.463 1 98.69 91 LEU A C 1
ATOM 724 O O . LEU A 1 91 ? -0.32 5.762 3.375 1 98.69 91 LEU A O 1
ATOM 728 N N . GLY A 1 92 ? -0.936 7.707 2.455 1 98.5 92 GLY A N 1
ATOM 729 C CA . GLY A 1 92 ? -0.962 7.176 1.102 1 98.5 92 GLY A CA 1
ATOM 730 C C . GLY A 1 92 ? 0.406 7.137 0.45 1 98.5 92 GLY A C 1
ATOM 731 O O . GLY A 1 92 ? 1.408 7.488 1.075 1 98.5 92 GLY A O 1
ATOM 732 N N . SER A 1 93 ? 0.402 6.789 -0.799 1 98.19 93 SER A N 1
ATOM 733 C CA . SER A 1 93 ? 1.59 6.465 -1.58 1 98.19 93 SER A CA 1
ATOM 734 C C . SER A 1 93 ? 2.564 7.637 -1.623 1 98.19 93 SER A C 1
ATOM 736 O O . SER A 1 93 ? 3.746 7.48 -1.31 1 98.19 93 SER A O 1
ATOM 738 N N . LYS A 1 94 ? 2.121 8.758 -1.879 1 97.44 94 LYS A N 1
ATOM 739 C CA . LYS A 1 94 ? 3.002 9.914 -2.012 1 97.44 94 LYS A CA 1
ATOM 740 C C . LYS A 1 94 ? 3.617 10.297 -0.669 1 97.44 94 LYS A C 1
ATOM 742 O O . LYS A 1 94 ? 4.82 10.547 -0.582 1 97.44 94 LYS A O 1
ATOM 747 N N . ALA A 1 95 ? 2.801 10.273 0.354 1 98.31 95 ALA A N 1
ATOM 748 C CA . ALA A 1 95 ? 3.275 10.68 1.675 1 98.31 95 ALA A CA 1
ATOM 749 C C . ALA A 1 95 ? 4.336 9.711 2.197 1 98.31 95 ALA A C 1
ATOM 751 O O . ALA A 1 95 ? 5.379 10.141 2.697 1 98.31 95 ALA A O 1
ATOM 752 N N . ILE A 1 96 ? 4.078 8.422 2.016 1 98.06 96 ILE A N 1
ATOM 753 C CA . ILE A 1 96 ? 4.98 7.449 2.623 1 98.06 96 ILE A CA 1
ATOM 754 C C . ILE A 1 96 ? 6.316 7.449 1.886 1 98.06 96 ILE A C 1
ATOM 756 O O . ILE A 1 96 ? 7.359 7.164 2.479 1 98.06 96 ILE A O 1
ATOM 760 N N . GLN A 1 97 ? 6.277 7.73 0.619 1 97 97 GLN A N 1
ATOM 761 C CA . GLN A 1 97 ? 7.512 7.867 -0.147 1 97 97 GLN A CA 1
ATOM 762 C C . GLN A 1 97 ? 8.258 9.141 0.229 1 97 97 GLN A C 1
ATOM 764 O O . GLN A 1 97 ? 9.461 9.117 0.487 1 97 97 GLN A O 1
ATOM 769 N N . HIS A 1 98 ? 7.531 10.203 0.352 1 97.44 98 HIS A N 1
ATOM 770 C CA . HIS A 1 98 ? 8.102 11.5 0.68 1 97.44 98 HIS A CA 1
ATOM 771 C C . HIS A 1 98 ? 8.734 11.492 2.068 1 97.44 98 HIS A C 1
ATOM 773 O O . HIS A 1 98 ? 9.773 12.117 2.291 1 97.44 98 HIS A O 1
ATOM 779 N N . MET A 1 99 ? 8.148 10.781 2.92 1 97.88 99 MET A N 1
ATOM 780 C CA . MET A 1 99 ? 8.617 10.727 4.301 1 97.88 99 MET A CA 1
ATOM 781 C C . MET A 1 99 ? 9.688 9.656 4.469 1 97.88 99 MET A C 1
ATOM 783 O O . MET A 1 99 ? 10.172 9.422 5.582 1 97.88 99 MET A O 1
ATOM 787 N N . SER A 1 100 ? 9.992 8.992 3.42 1 97.06 100 SER A N 1
ATOM 788 C CA . SER A 1 100 ? 11.008 7.945 3.406 1 97.06 100 SER A CA 1
ATOM 789 C C . SER A 1 100 ? 10.672 6.832 4.391 1 97.06 100 SER A C 1
ATOM 791 O O . SER A 1 100 ? 11.547 6.344 5.109 1 97.06 100 SER A O 1
ATOM 793 N N . LEU A 1 101 ? 9.414 6.535 4.438 1 97.62 101 LEU A N 1
ATOM 794 C CA . LEU A 1 101 ? 8.977 5.414 5.262 1 97.62 101 LEU A CA 1
ATOM 795 C C . LEU A 1 101 ? 9.039 4.109 4.477 1 97.62 101 LEU A C 1
ATOM 797 O O . LEU A 1 101 ? 9.25 3.039 5.055 1 97.62 101 LEU A O 1
ATOM 801 N N . ILE A 1 102 ? 8.781 4.234 3.182 1 97 102 ILE A N 1
ATOM 802 C CA . ILE A 1 102 ? 8.938 3.137 2.232 1 97 102 ILE A CA 1
ATOM 803 C C . ILE A 1 102 ? 9.781 3.598 1.044 1 97 102 ILE A C 1
ATOM 805 O O . ILE A 1 102 ? 9.711 4.762 0.641 1 97 102 ILE A O 1
ATOM 809 N N . LYS A 1 103 ? 10.516 2.686 0.548 1 96.31 103 LYS A N 1
ATOM 810 C CA . LYS A 1 103 ? 11.312 2.941 -0.647 1 96.31 103 LYS A CA 1
ATOM 811 C C . LYS A 1 103 ? 10.977 1.945 -1.755 1 96.31 103 LYS A C 1
ATOM 813 O O . LYS A 1 103 ? 10.977 0.734 -1.527 1 96.31 103 LYS A O 1
ATOM 818 N N . ILE A 1 104 ? 10.625 2.48 -2.85 1 95.31 104 ILE A N 1
ATOM 819 C CA . ILE A 1 104 ? 10.43 1.643 -4.027 1 95.31 104 ILE A CA 1
ATOM 820 C C . ILE A 1 104 ? 11.781 1.19 -4.57 1 95.31 104 ILE A C 1
ATOM 822 O O . ILE A 1 104 ? 12.68 2.01 -4.77 1 95.31 104 ILE A O 1
ATOM 826 N N . GLN A 1 105 ? 11.93 -0.071 -4.758 1 96.06 105 GLN A N 1
ATOM 827 C CA . GLN A 1 105 ? 13.172 -0.621 -5.277 1 96.06 105 GLN A CA 1
ATOM 828 C C . GLN A 1 105 ? 13.156 -0.679 -6.801 1 96.06 105 GLN A C 1
ATOM 830 O O . GLN A 1 105 ? 13.125 -1.764 -7.387 1 96.06 105 GLN A O 1
ATOM 835 N N . PHE A 1 106 ? 13.375 0.375 -7.41 1 91.94 106 PHE A N 1
ATOM 836 C CA . PHE A 1 106 ? 13.242 0.52 -8.852 1 91.94 106 PHE A CA 1
ATOM 837 C C . PHE A 1 106 ? 14.219 -0.4 -9.578 1 91.94 106 PHE A C 1
ATOM 839 O O . PHE A 1 106 ? 13.953 -0.833 -10.703 1 91.94 106 PHE A O 1
ATOM 846 N N . HIS A 1 107 ? 15.344 -0.636 -8.953 1 92.75 107 HIS A N 1
ATOM 847 C CA . HIS A 1 107 ? 16.328 -1.505 -9.578 1 92.75 107 HIS A CA 1
ATOM 848 C C . HIS A 1 107 ? 15.812 -2.932 -9.703 1 92.75 107 HIS A C 1
ATOM 850 O O . HIS A 1 107 ? 16.375 -3.736 -10.453 1 92.75 107 HIS A O 1
ATOM 856 N N . ASN A 1 108 ? 14.75 -3.248 -8.969 1 95.62 108 ASN A N 1
ATOM 857 C CA . ASN A 1 108 ? 14.133 -4.566 -9.055 1 95.62 108 ASN A CA 1
ATOM 858 C C . ASN A 1 108 ? 12.875 -4.535 -9.914 1 95.62 108 ASN A C 1
ATOM 860 O O . ASN A 1 108 ? 12.18 -5.547 -10.047 1 95.62 108 ASN A O 1
ATOM 864 N N . ILE A 1 109 ? 12.523 -3.373 -10.492 1 93 109 ILE A N 1
ATOM 865 C CA . ILE A 1 109 ? 11.289 -3.217 -11.25 1 93 109 ILE A CA 1
ATOM 866 C C . ILE A 1 109 ? 11.617 -2.83 -12.688 1 93 109 ILE A C 1
ATOM 868 O O . ILE A 1 109 ? 12.383 -1.892 -12.93 1 93 109 ILE A O 1
ATOM 872 N N . LEU A 1 110 ? 11.109 -3.613 -13.602 1 83.62 110 LEU A N 1
ATOM 873 C CA . LEU A 1 110 ? 11.289 -3.275 -15.008 1 83.62 110 LEU A CA 1
ATOM 874 C C . LEU A 1 110 ? 10.492 -2.031 -15.383 1 83.62 110 LEU A C 1
ATOM 876 O O . LEU A 1 110 ? 9.273 -1.998 -15.203 1 83.62 110 LEU A O 1
ATOM 880 N N . THR A 1 111 ? 11.109 -0.875 -15.484 1 66.88 111 THR A N 1
ATOM 881 C CA . THR A 1 111 ? 10.438 0.363 -15.867 1 66.88 111 THR A CA 1
ATOM 882 C C . THR A 1 111 ? 10.406 0.513 -17.391 1 66.88 111 THR A C 1
ATOM 884 O O . THR A 1 111 ? 11.328 0.074 -18.078 1 66.88 111 THR A O 1
ATOM 887 N N . CYS A 1 112 ? 9.359 0.107 -18.047 1 49.25 112 CYS A N 1
ATOM 888 C CA . CYS A 1 112 ? 9.391 0.417 -19.469 1 49.25 112 CYS A CA 1
ATOM 889 C C . CYS A 1 112 ? 9.828 1.856 -19.703 1 49.25 112 CYS A C 1
ATOM 891 O O . CYS A 1 112 ? 9.227 2.789 -19.172 1 49.25 112 CYS A O 1
ATOM 893 N N . GLU A 1 113 ? 11.094 1.991 -19.891 1 43.09 113 GLU A N 1
ATOM 894 C CA . GLU A 1 113 ? 11.625 3.27 -20.344 1 43.09 113 GLU A CA 1
ATOM 895 C C . GLU A 1 113 ? 10.742 3.877 -21.438 1 43.09 113 GLU A C 1
ATOM 897 O O . GLU A 1 113 ? 10.562 3.281 -22.5 1 43.09 113 GLU A O 1
ATOM 902 N N . LYS A 1 114 ? 9.562 4.273 -21.406 1 39 114 LYS A N 1
ATOM 903 C CA . LYS A 1 114 ? 9.492 5.211 -22.531 1 39 114 LYS A CA 1
ATOM 904 C C . LYS A 1 114 ? 10.852 5.863 -22.781 1 39 114 LYS A C 1
ATOM 906 O O . LYS A 1 114 ? 11.672 5.977 -21.875 1 39 114 LYS A O 1
ATOM 911 N N . GLY A 1 115 ? 11.438 5.98 -24.062 1 35.09 115 GLY A N 1
ATOM 912 C CA . GLY A 1 115 ? 12.5 6.84 -24.547 1 35.09 115 GLY A CA 1
ATOM 913 C C . GLY A 1 115 ? 12.797 8.008 -23.625 1 35.09 115 GLY A C 1
ATOM 914 O O . GLY A 1 115 ? 13.602 8.875 -23.969 1 35.09 115 GLY A O 1
ATOM 915 N N . ASP A 1 116 ? 11.805 8.672 -23.078 1 33.44 116 ASP A N 1
ATOM 916 C CA . ASP A 1 116 ? 12.273 9.953 -22.562 1 33.44 116 ASP A CA 1
ATOM 917 C C . ASP A 1 116 ? 13.312 9.758 -21.469 1 33.44 116 ASP A C 1
ATOM 919 O O . ASP A 1 116 ? 13.305 8.734 -20.781 1 33.44 116 ASP A O 1
ATOM 923 N N . ASN A 1 117 ? 14.32 10.625 -21.422 1 31.39 117 ASN A N 1
ATOM 924 C CA . ASN A 1 117 ? 15.492 10.922 -20.594 1 31.39 117 ASN A CA 1
ATOM 925 C C . ASN A 1 117 ? 15.203 10.672 -19.125 1 31.39 117 ASN A C 1
ATOM 927 O O . ASN A 1 117 ? 14.516 11.461 -18.484 1 31.39 117 ASN A O 1
ATOM 931 N N . VAL A 1 118 ? 14.852 9.625 -18.766 1 34.88 118 VAL A N 1
ATOM 932 C CA . VAL A 1 118 ? 14.906 9.477 -17.328 1 34.88 118 VAL A CA 1
ATOM 933 C C . VAL A 1 118 ? 16.203 10.094 -16.797 1 34.88 118 VAL A C 1
ATOM 935 O O . VAL A 1 118 ? 17.266 9.492 -16.891 1 34.88 118 VAL A O 1
ATOM 938 N N . ASN A 1 119 ? 16.484 11.242 -17.281 1 32.34 119 ASN A N 1
ATOM 939 C CA . ASN A 1 119 ? 17.547 12.016 -16.656 1 32.34 119 ASN A CA 1
ATOM 940 C C . ASN A 1 119 ? 17.594 11.797 -15.148 1 32.34 119 ASN A C 1
ATOM 942 O O . ASN A 1 119 ? 16.562 11.555 -14.516 1 32.34 119 ASN A O 1
ATOM 946 N N . ASP A 1 120 ? 18.75 11.586 -14.586 1 34.22 120 ASP A N 1
ATOM 947 C CA . ASP A 1 120 ? 19.203 11.602 -13.203 1 34.22 120 ASP A CA 1
ATOM 948 C C . ASP A 1 120 ? 18.297 12.469 -12.336 1 34.22 120 ASP A C 1
ATOM 950 O O . ASP A 1 120 ? 18.016 13.625 -12.68 1 34.22 120 ASP A O 1
ATOM 954 N N . PHE A 1 121 ? 17.328 11.938 -11.68 1 34.09 121 PHE A N 1
ATOM 955 C CA . PHE A 1 121 ? 16.75 12.703 -10.586 1 34.09 121 PHE A CA 1
ATOM 956 C C . PHE A 1 121 ? 17.734 13.742 -10.062 1 34.09 121 PHE A C 1
ATOM 958 O O . PHE A 1 121 ? 18.609 13.43 -9.258 1 34.09 121 PHE A O 1
ATOM 965 N N . SER A 1 122 ? 18.156 14.641 -10.977 1 33.72 122 SER A N 1
ATOM 966 C CA . SER A 1 122 ? 18.891 15.789 -10.453 1 33.72 122 SER A CA 1
ATOM 967 C C . SER A 1 122 ? 18.109 16.484 -9.336 1 33.72 122 SER A C 1
ATOM 969 O O . SER A 1 122 ? 16.875 16.438 -9.312 1 33.72 122 SER A O 1
ATOM 971 N N . MET A 1 123 ? 18.75 16.797 -8.273 1 34.34 123 MET A N 1
ATOM 972 C CA . MET A 1 123 ? 18.297 17.625 -7.156 1 34.34 123 MET A CA 1
ATOM 973 C C . MET A 1 123 ? 17.266 18.641 -7.617 1 34.34 123 MET A C 1
ATOM 975 O O . MET A 1 123 ? 16.344 18.984 -6.879 1 34.34 123 MET A O 1
ATOM 979 N N . GLN A 1 124 ? 17.406 18.953 -8.883 1 39.5 124 GLN A N 1
ATOM 980 C CA . GLN A 1 124 ? 16.578 20.047 -9.375 1 39.5 124 GLN A CA 1
ATOM 981 C C . GLN A 1 124 ? 15.156 19.594 -9.656 1 39.5 124 GLN A C 1
ATOM 983 O O . GLN A 1 124 ? 14.203 20.328 -9.398 1 39.5 124 GLN A O 1
ATOM 988 N N . ASN A 1 125 ? 14.984 18.469 -10.234 1 42.91 125 ASN A N 1
ATOM 989 C CA . ASN A 1 125 ? 13.633 18.047 -10.57 1 42.91 125 ASN A CA 1
ATOM 990 C C . ASN A 1 125 ? 12.836 17.656 -9.328 1 42.91 125 ASN A C 1
ATOM 992 O O . ASN A 1 125 ? 11.609 17.781 -9.305 1 42.91 125 ASN A O 1
ATOM 996 N N . ILE A 1 126 ? 13.453 17.172 -8.344 1 37.72 126 ILE A N 1
ATOM 997 C CA . ILE A 1 126 ? 12.812 16.906 -7.059 1 37.72 126 ILE A CA 1
ATOM 998 C C . ILE A 1 126 ? 12.289 18.203 -6.453 1 37.72 126 ILE A C 1
ATOM 1000 O O . ILE A 1 126 ? 11.164 18.25 -5.957 1 37.72 126 ILE A O 1
ATOM 1004 N N . VAL A 1 127 ? 13.086 19.266 -6.543 1 42.38 127 VAL A N 1
ATOM 1005 C CA . VAL A 1 127 ? 12.688 20.547 -5.969 1 42.38 127 VAL A CA 1
ATOM 1006 C C . VAL A 1 127 ? 11.477 21.094 -6.719 1 42.38 127 VAL A C 1
ATOM 1008 O O . VAL A 1 127 ? 10.57 21.672 -6.109 1 42.38 127 VAL A O 1
ATOM 1011 N N . LYS A 1 128 ? 11.438 20.844 -7.988 1 46.59 128 LYS A N 1
ATOM 1012 C CA . LYS A 1 128 ? 10.352 21.438 -8.766 1 46.59 128 LYS A CA 1
ATOM 1013 C C . LYS A 1 128 ? 9.031 20.719 -8.508 1 46.59 128 LYS A C 1
ATOM 1015 O O . LYS A 1 128 ? 7.992 21.375 -8.352 1 46.59 128 LYS A O 1
ATOM 1020 N N . GLU A 1 129 ? 9.062 19.5 -8.516 1 43.16 129 GLU A N 1
ATOM 102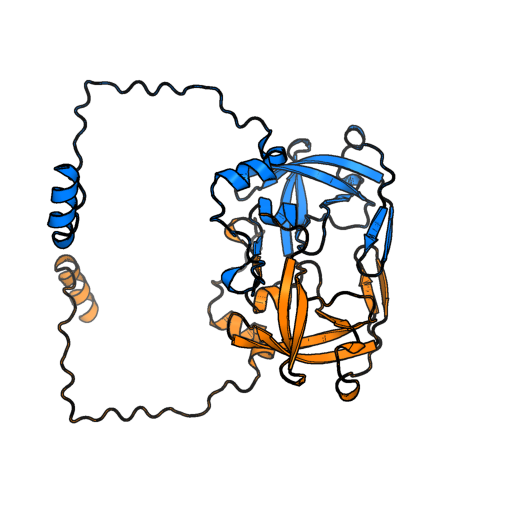1 C CA . GLU A 1 129 ? 7.812 18.75 -8.414 1 43.16 129 GLU A CA 1
ATOM 1022 C C . GLU A 1 129 ? 7.266 18.766 -6.988 1 43.16 129 GLU A C 1
ATOM 1024 O O . GLU A 1 129 ? 6.051 18.688 -6.781 1 43.16 129 GLU A O 1
ATOM 1029 N N . TYR A 1 130 ? 8.117 18.953 -6 1 41 130 TYR A N 1
ATOM 1030 C CA . TYR A 1 130 ? 7.695 18.953 -4.602 1 41 130 TYR A CA 1
ATOM 1031 C C . TYR A 1 130 ? 7.773 20.344 -4.004 1 41 130 TYR A C 1
ATOM 1033 O O . TYR A 1 130 ? 7.988 20.5 -2.799 1 41 130 TYR A O 1
ATOM 1041 N N . ALA A 1 131 ? 7.672 21.281 -4.91 1 41.69 131 ALA A N 1
ATOM 1042 C CA . ALA A 1 131 ? 7.707 22.688 -4.469 1 41.69 131 ALA A CA 1
ATOM 1043 C C . ALA A 1 131 ? 6.633 22.953 -3.42 1 41.69 131 ALA A C 1
ATOM 1045 O O . ALA A 1 131 ? 6.852 23.734 -2.486 1 41.69 131 ALA A O 1
ATOM 1046 N N . ASP A 1 132 ? 5.586 22.266 -3.684 1 42.28 132 ASP A N 1
ATOM 1047 C CA . ASP A 1 132 ? 4.492 22.578 -2.764 1 42.28 132 ASP A CA 1
ATOM 1048 C C . ASP A 1 132 ? 4.801 22.062 -1.359 1 42.28 132 ASP A C 1
ATOM 1050 O O . ASP A 1 132 ? 4.34 22.625 -0.368 1 42.28 132 ASP A O 1
ATOM 1054 N N . ILE A 1 133 ? 5.418 20.938 -1.328 1 41.41 133 ILE A N 1
ATOM 1055 C CA . ILE A 1 133 ? 5.809 20.422 -0.023 1 41.41 133 ILE A CA 1
ATOM 1056 C C . ILE A 1 133 ? 6.961 21.25 0.538 1 41.41 133 ILE A C 1
ATOM 1058 O O . ILE A 1 133 ? 7.07 21.422 1.754 1 41.41 133 ILE A O 1
ATOM 1062 N N . PHE A 1 134 ? 7.84 21.75 -0.319 1 39.38 134 PHE A N 1
ATOM 1063 C CA . PHE A 1 134 ? 8.984 22.562 0.086 1 39.38 134 PHE A CA 1
ATOM 1064 C C . PHE A 1 134 ? 8.594 24.031 0.203 1 39.38 134 PHE A C 1
ATOM 1066 O O . PHE A 1 134 ? 9.445 24.875 0.449 1 39.38 134 PHE A O 1
ATOM 1073 N N . ASP A 1 135 ? 7.48 24.328 -0.079 1 37 135 ASP A N 1
ATOM 1074 C CA . ASP A 1 135 ? 7.207 25.75 0.016 1 37 135 ASP A CA 1
ATOM 1075 C C . ASP A 1 135 ? 7.41 26.25 1.443 1 37 135 ASP A C 1
ATOM 1077 O O . ASP A 1 135 ? 7.133 27.422 1.742 1 37 135 ASP A O 1
ATOM 1081 N N . GLY A 1 136 ? 7.371 25.312 2.449 1 37.31 136 GLY A N 1
ATOM 1082 C CA . GLY A 1 136 ? 7.43 26 3.73 1 37.31 136 GLY A CA 1
ATOM 1083 C C . GLY A 1 136 ? 8.758 26.688 3.973 1 37.31 136 GLY A C 1
ATOM 1084 O O . GLY A 1 136 ? 9.648 26.656 3.123 1 37.31 136 GLY A O 1
ATOM 1085 N N . GLU A 1 137 ? 9.008 27.047 5.34 1 37.56 137 GLU A N 1
ATOM 1086 C CA . GLU A 1 137 ? 9.898 28.047 5.93 1 37.56 137 GLU A CA 1
ATOM 1087 C C . GLU A 1 137 ? 11.359 27.656 5.742 1 37.56 137 GLU A C 1
ATOM 1089 O O . GLU A 1 137 ? 12.258 28.312 6.27 1 37.56 137 GLU A O 1
ATOM 1094 N N . GLY A 1 138 ? 11.633 26.641 4.973 1 35.31 138 GLY A N 1
ATOM 1095 C CA . GLY A 1 138 ? 13.031 26.344 5.234 1 35.31 138 GLY A CA 1
ATOM 1096 C C . GLY A 1 138 ? 13.977 27.391 4.672 1 35.31 138 GLY A C 1
ATOM 1097 O O . GLY A 1 138 ? 15.164 27.125 4.469 1 35.31 138 GLY A O 1
ATOM 1098 N N . SER A 1 139 ? 13.328 28.328 3.957 1 33.44 139 SER A N 1
ATOM 1099 C CA . SER A 1 139 ? 14.352 29.281 3.557 1 33.44 139 SER A CA 1
ATOM 1100 C C . SER A 1 139 ? 14.992 29.953 4.77 1 33.44 139 SER A C 1
ATOM 1102 O O . SER A 1 139 ? 14.32 30.641 5.535 1 33.44 139 SER A O 1
ATOM 1104 N N . PHE A 1 140 ? 15.789 29.203 5.461 1 31.97 140 PHE A N 1
ATOM 1105 C CA . PHE A 1 140 ? 16.594 30 6.383 1 31.97 140 PHE A CA 1
ATOM 1106 C C . PHE A 1 140 ? 17.188 31.219 5.68 1 31.97 140 PHE A C 1
ATOM 1108 O O . PHE A 1 140 ? 17.875 31.078 4.672 1 31.97 140 PHE A O 1
ATOM 1115 N N . GLN A 1 141 ? 16.516 32.219 5.664 1 33.16 141 GLN A N 1
ATOM 1116 C CA . GLN A 1 141 ? 17 33.469 5.074 1 33.16 141 GLN A CA 1
ATOM 1117 C C . GLN A 1 141 ? 18.406 33.812 5.566 1 33.16 141 GLN A C 1
ATOM 1119 O O . GLN A 1 141 ? 19.016 34.781 5.133 1 33.16 141 GLN A O 1
ATOM 1124 N N . GLY A 1 142 ? 18.719 33.406 6.871 1 32.41 142 GLY A N 1
ATOM 1125 C CA . GLY A 1 142 ? 19.844 34.156 7.422 1 32.41 142 GLY A CA 1
ATOM 1126 C C . GLY A 1 142 ? 21.172 33.75 6.805 1 32.41 142 GLY A C 1
ATOM 1127 O O . GLY A 1 142 ? 21.375 32.594 6.418 1 32.41 142 GLY A O 1
ATOM 1128 N N . ASN A 1 143 ? 21.75 34.594 6.078 1 30.06 143 ASN A N 1
ATOM 1129 C CA . ASN A 1 143 ? 23.141 34.5 5.648 1 30.06 143 ASN A CA 1
ATOM 1130 C C . ASN A 1 143 ? 24.062 34.219 6.824 1 30.06 143 ASN A C 1
ATOM 1132 O O . ASN A 1 143 ? 24.047 34.938 7.824 1 30.06 143 ASN A O 1
ATOM 1136 N N . LEU A 1 144 ? 24.109 33 7.277 1 32.47 144 LEU A N 1
ATOM 1137 C CA . LEU A 1 144 ? 25.125 32.75 8.305 1 32.47 144 LEU A CA 1
ATOM 1138 C C . LEU A 1 144 ? 26.5 33.219 7.836 1 32.47 144 LEU A C 1
ATOM 1140 O O . LEU A 1 144 ? 26.984 32.781 6.793 1 32.47 144 LEU A O 1
ATOM 1144 N N . HIS A 1 145 ? 26.828 34.469 8.078 1 31.47 145 HIS A N 1
ATOM 1145 C CA . HIS A 1 145 ? 28.156 35 7.859 1 31.47 145 HIS A CA 1
ATOM 1146 C C . HIS A 1 145 ? 29.188 34.281 8.719 1 31.47 145 HIS A C 1
ATOM 1148 O O . HIS A 1 145 ? 29.125 34.344 9.953 1 31.47 145 HIS A O 1
ATOM 1154 N N . LEU A 1 146 ? 29.641 33.188 8.305 1 35.22 146 LEU A N 1
ATOM 1155 C CA . LEU A 1 146 ? 30.75 32.531 8.977 1 35.22 146 LEU A CA 1
ATOM 1156 C C . LEU A 1 146 ? 32 33.406 8.938 1 35.22 146 LEU A C 1
ATOM 1158 O O . LEU A 1 146 ? 32.438 33.812 7.859 1 35.22 146 LEU A O 1
ATOM 1162 N N . GLU A 1 147 ? 32.219 34.281 9.891 1 33.62 147 GLU A N 1
ATOM 1163 C CA . GLU A 1 147 ? 33.438 35.062 10.031 1 33.62 147 GLU A CA 1
ATOM 1164 C C . GLU A 1 147 ? 34.625 34.156 10.305 1 33.62 147 GLU A C 1
ATOM 1166 O O . GLU A 1 147 ? 34.594 33.344 11.234 1 33.62 147 GLU A O 1
ATOM 1171 N N . ILE A 1 148 ? 35.312 33.781 9.297 1 36.69 148 ILE A N 1
ATOM 1172 C CA . ILE A 1 148 ? 36.531 33 9.398 1 36.69 148 ILE A CA 1
ATOM 1173 C C . ILE A 1 148 ? 37.594 33.812 10.164 1 36.69 148 ILE A C 1
ATOM 1175 O O . ILE A 1 148 ? 37.906 34.969 9.82 1 36.69 148 ILE A O 1
ATOM 1179 N N . ASP A 1 149 ? 37.812 33.625 11.469 1 40.38 149 ASP A N 1
ATOM 1180 C CA . ASP A 1 149 ? 38.938 34.219 12.172 1 40.38 149 ASP A CA 1
ATOM 1181 C C . ASP A 1 149 ? 40.25 33.938 11.445 1 40.38 149 ASP A C 1
ATOM 1183 O O . ASP A 1 149 ? 40.625 32.781 11.227 1 40.38 149 ASP A O 1
ATOM 1187 N N . GLU A 1 150 ? 40.844 34.812 10.75 1 40.66 150 GLU A N 1
ATOM 1188 C CA . GLU A 1 150 ? 42.062 34.812 9.945 1 40.66 150 GLU A CA 1
ATOM 1189 C C . GLU A 1 150 ? 43.281 34.344 10.766 1 40.66 150 GLU A C 1
ATOM 1191 O O . GLU A 1 150 ? 44.375 34.125 10.219 1 40.66 150 GLU A O 1
ATOM 1196 N N . THR A 1 151 ? 43.375 34.531 12.086 1 45.34 151 THR A N 1
ATOM 1197 C CA . THR A 1 151 ? 44.594 34.25 12.805 1 45.34 151 THR A CA 1
ATOM 1198 C C . THR A 1 151 ? 44.875 32.75 12.859 1 45.34 151 THR A C 1
ATOM 1200 O O . THR A 1 151 ? 45.938 32.312 13.336 1 45.34 151 THR A O 1
ATOM 1203 N N . ILE A 1 152 ? 43.844 32 12.898 1 43.94 152 ILE A N 1
ATOM 1204 C CA . ILE A 1 152 ? 44.094 30.562 13.047 1 43.94 152 ILE A CA 1
ATOM 1205 C C . ILE A 1 152 ? 44.594 29.984 11.734 1 43.94 152 ILE A C 1
ATOM 1207 O O . ILE A 1 152 ? 44 30.219 10.672 1 43.94 152 ILE A O 1
ATOM 1211 N N . THR A 1 153 ? 45.875 29.797 11.656 1 38.91 153 THR A N 1
ATOM 1212 C CA . THR A 1 153 ? 46.625 29.234 10.516 1 38.91 153 THR A CA 1
ATOM 1213 C C . THR A 1 153 ? 45.938 27.953 10.016 1 38.91 153 THR A C 1
ATOM 1215 O O . THR A 1 153 ? 45.688 27.031 10.797 1 38.91 153 THR A O 1
ATOM 1218 N N . PRO A 1 154 ? 45.188 28 8.961 1 39.72 154 PRO A N 1
ATOM 1219 C CA . PRO A 1 154 ? 44.562 26.781 8.414 1 39.72 154 PRO A CA 1
ATOM 1220 C C . PRO A 1 154 ? 45.531 25.609 8.305 1 39.72 154 PRO A C 1
ATOM 1222 O O . PRO A 1 154 ? 46.719 25.797 7.934 1 39.72 154 PRO A O 1
ATOM 1225 N N . VAL A 1 155 ? 45.656 24.766 9.25 1 36.16 155 VAL A N 1
ATOM 1226 C CA . VAL A 1 155 ? 46.531 23.594 9.133 1 36.16 155 VAL A CA 1
ATOM 1227 C C . VAL A 1 155 ? 46.094 22.75 7.938 1 36.16 155 VAL A C 1
ATOM 1229 O O . VAL A 1 155 ? 44.938 22.438 7.781 1 36.16 155 VAL A O 1
ATOM 1232 N N . LYS A 1 156 ? 46.719 23.016 6.855 1 32.81 156 LYS A N 1
ATOM 1233 C CA . LYS A 1 156 ? 46.562 22.234 5.637 1 32.81 156 LYS A CA 1
ATOM 1234 C C . LYS A 1 156 ? 46.625 20.734 5.93 1 32.81 156 LYS A C 1
ATOM 1236 O O . LYS A 1 156 ? 47.594 20.25 6.512 1 32.81 156 LYS A 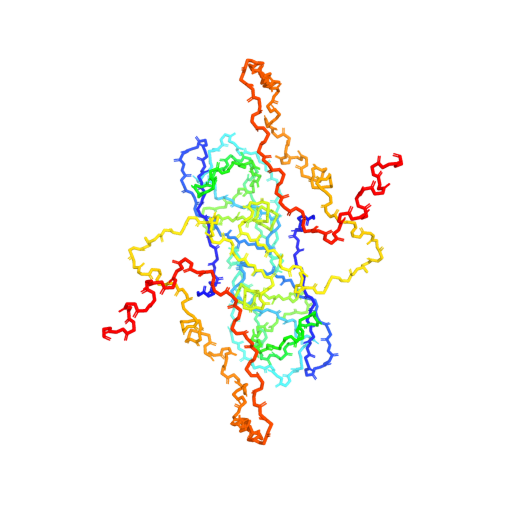O 1
ATOM 1241 N N . SER A 1 157 ? 45.5 20.188 6.406 1 36.12 157 SER A N 1
ATOM 1242 C CA . SER A 1 157 ? 45.594 18.734 6.539 1 36.12 157 SER A CA 1
ATOM 1243 C C . SER A 1 157 ? 46.094 18.094 5.246 1 36.12 157 SER A C 1
ATOM 1245 O O . SER A 1 157 ? 45.719 18.516 4.152 1 36.12 157 SER A O 1
ATOM 1247 N N . PRO A 1 158 ? 47.188 17.422 5.336 1 31.8 158 PRO A N 1
ATOM 1248 C CA . PRO A 1 158 ? 47.812 16.812 4.156 1 31.8 158 PRO A CA 1
ATOM 1249 C C . PRO A 1 158 ? 46.781 16.094 3.27 1 31.8 158 PRO A C 1
ATOM 1251 O O . PRO A 1 158 ? 45.75 15.656 3.752 1 31.8 158 PRO A O 1
ATOM 1254 N N . LEU A 1 159 ? 46.719 16.562 2.086 1 32.25 159 LEU A N 1
ATOM 1255 C CA . LEU A 1 159 ? 45.938 15.977 1.006 1 32.25 159 LEU A CA 1
ATOM 1256 C C . LEU A 1 159 ? 45.938 14.453 1.097 1 32.25 159 LEU A C 1
ATOM 1258 O O . LEU A 1 159 ? 46.938 13.852 1.476 1 32.25 159 LEU A O 1
ATOM 1262 N N . ARG A 1 160 ? 44.906 13.852 1.509 1 30.66 160 ARG A N 1
ATOM 1263 C CA . ARG A 1 160 ? 44.812 12.398 1.423 1 30.66 160 ARG A CA 1
ATOM 1264 C C . ARG A 1 160 ? 45.562 11.867 0.209 1 30.66 160 ARG A C 1
ATOM 1266 O O . ARG A 1 160 ? 45.656 12.547 -0.816 1 30.66 160 ARG A O 1
ATOM 1273 N N . ARG A 1 161 ? 46.406 10.883 0.367 1 31.03 161 ARG A N 1
ATOM 1274 C CA . ARG A 1 161 ? 47.312 10.219 -0.559 1 31.03 161 ARG A CA 1
ATOM 1275 C C . ARG A 1 161 ? 46.594 9.797 -1.832 1 31.03 161 ARG A C 1
ATOM 1277 O O . ARG A 1 161 ? 45.562 9.102 -1.771 1 31.03 161 ARG A O 1
ATOM 1284 N N . ILE A 1 162 ? 46.312 10.68 -2.689 1 31.27 162 ILE A N 1
ATOM 1285 C CA . ILE A 1 162 ? 45.844 10.336 -4.023 1 31.27 162 ILE A CA 1
ATOM 1286 C C . ILE A 1 162 ? 46.719 9.258 -4.633 1 31.27 162 ILE A C 1
ATOM 1288 O O . ILE A 1 162 ? 47.969 9.375 -4.621 1 31.27 162 ILE A O 1
ATOM 1292 N N . PRO A 1 163 ? 46.188 8.031 -4.723 1 31.53 163 PRO A N 1
ATOM 1293 C CA . PRO A 1 163 ? 47.062 7.012 -5.32 1 31.53 163 PRO A CA 1
ATOM 1294 C C . PRO A 1 163 ? 47.844 7.527 -6.523 1 31.53 163 PRO A C 1
ATOM 1296 O O . PRO A 1 163 ? 47.406 8.453 -7.203 1 31.53 163 PRO A O 1
ATOM 1299 N N . ILE A 1 164 ? 49.125 7.316 -6.477 1 37.5 164 ILE A N 1
ATOM 1300 C CA . ILE A 1 164 ? 50.219 7.688 -7.352 1 37.5 164 ILE A CA 1
ATOM 1301 C C . ILE A 1 164 ? 49.812 7.547 -8.812 1 37.5 164 ILE A C 1
ATOM 1303 O O . ILE A 1 164 ? 50.281 8.297 -9.672 1 37.5 164 ILE A O 1
ATOM 1307 N N . ALA A 1 165 ? 48.969 6.586 -8.938 1 39.03 165 ALA A N 1
ATOM 1308 C CA . ALA A 1 165 ? 48.844 6.211 -10.344 1 39.03 165 ALA A CA 1
ATOM 1309 C C . ALA A 1 165 ? 48.094 7.297 -11.125 1 39.03 165 ALA A C 1
ATOM 1311 O O . ALA A 1 165 ? 48.156 7.344 -12.359 1 39.03 165 ALA A O 1
ATOM 1312 N N . MET A 1 166 ? 47.281 7.984 -10.406 1 34.75 166 MET A N 1
ATOM 1313 C CA . MET A 1 166 ? 46.469 8.906 -11.18 1 34.75 166 MET A CA 1
ATOM 1314 C C . MET A 1 166 ? 47.094 10.289 -11.242 1 34.75 166 MET A C 1
ATOM 1316 O O . MET A 1 166 ? 46.5 11.242 -11.734 1 34.75 166 MET A O 1
ATOM 1320 N N . LYS A 1 167 ? 48.188 10.367 -10.617 1 38.66 167 LYS A N 1
ATOM 1321 C CA . LYS A 1 167 ? 48.938 11.633 -10.531 1 38.66 167 LYS A CA 1
ATOM 1322 C C . LYS A 1 167 ? 49.156 12.234 -11.914 1 38.66 167 LYS A C 1
ATOM 1324 O O . LYS A 1 167 ? 49 13.445 -12.102 1 38.66 167 LYS A O 1
ATOM 1329 N N . PRO A 1 168 ? 49.719 11.312 -12.664 1 37.91 168 PRO A N 1
ATOM 1330 C CA . PRO A 1 168 ? 50.156 11.945 -13.906 1 37.91 168 PRO A CA 1
ATOM 1331 C C . PRO A 1 168 ? 49 12.672 -14.633 1 37.91 168 PRO A C 1
ATOM 1333 O O . PRO A 1 168 ? 49.219 13.734 -15.219 1 37.91 168 PRO A O 1
ATOM 1336 N N . LYS A 1 169 ? 47.844 12.062 -14.539 1 40.22 169 LYS A N 1
ATOM 1337 C CA . LYS A 1 169 ? 46.781 12.633 -15.367 1 40.22 169 LYS A CA 1
ATOM 1338 C C . LYS A 1 169 ? 46.281 13.953 -14.789 1 40.22 169 LYS A C 1
ATOM 1340 O O . LYS A 1 169 ? 45.875 14.859 -15.531 1 40.22 169 LYS A O 1
ATOM 1345 N N . LEU A 1 170 ? 46.25 14.047 -13.5 1 40.34 170 LEU A N 1
ATOM 1346 C CA . LEU A 1 170 ? 45.781 15.281 -12.859 1 40.34 170 LEU A CA 1
ATOM 1347 C C . LEU A 1 170 ? 46.781 16.406 -13.117 1 40.34 170 LEU A C 1
ATOM 1349 O O . LEU A 1 170 ? 46.375 17.547 -13.352 1 40.34 170 LEU A O 1
ATOM 1353 N N . LYS A 1 171 ? 48.031 16.031 -13.094 1 40.69 171 LYS A N 1
ATOM 1354 C CA . LYS A 1 171 ? 49.031 17.078 -13.32 1 40.69 171 LYS A CA 1
ATOM 1355 C C . LYS A 1 171 ? 48.844 17.734 -14.688 1 40.69 171 LYS A C 1
ATOM 1357 O O . LYS A 1 171 ? 49 18.938 -14.828 1 40.69 171 LYS A O 1
ATOM 1362 N N . SER A 1 172 ? 48.438 16.828 -15.555 1 45.53 172 SER A N 1
ATOM 1363 C CA . SER A 1 172 ? 48.375 17.375 -16.906 1 45.53 172 SER A CA 1
ATOM 1364 C C . SER A 1 172 ? 47.219 18.344 -17.031 1 45.53 172 SER A C 1
ATOM 1366 O O . SER A 1 172 ? 47.281 19.344 -17.766 1 45.53 172 SER A O 1
ATOM 1368 N N . GLU A 1 173 ? 46.125 18.047 -16.234 1 45.22 173 GLU A N 1
ATOM 1369 C CA . GLU A 1 173 ? 44.969 18.891 -16.406 1 45.22 173 GLU A CA 1
ATOM 1370 C C . GLU A 1 173 ? 45.125 20.234 -15.703 1 45.22 173 GLU A C 1
ATOM 1372 O O . GLU A 1 173 ? 44.531 21.234 -16.109 1 45.22 173 GLU A O 1
ATOM 1377 N N . LEU A 1 174 ? 45.844 20.281 -14.703 1 42.44 174 LEU A N 1
ATOM 1378 C CA . LEU A 1 174 ? 46.094 21.547 -14.039 1 42.44 174 LEU A CA 1
ATOM 1379 C C . LEU A 1 174 ? 46.969 22.453 -14.891 1 42.44 174 LEU A C 1
ATOM 1381 O O . LEU A 1 174 ? 46.969 23.672 -14.711 1 42.44 174 LEU A O 1
ATOM 1385 N N . GLN A 1 175 ? 47.812 21.812 -15.734 1 44.06 175 GLN A N 1
ATOM 1386 C CA . GLN A 1 175 ? 48.656 22.625 -16.594 1 44.06 175 GLN A CA 1
ATOM 1387 C C . GLN A 1 175 ? 47.875 23.125 -17.812 1 44.06 175 GLN A C 1
ATOM 1389 O O . GLN A 1 175 ? 48.406 23.875 -18.641 1 44.06 175 GLN A O 1
ATOM 1394 N N . ARG A 1 176 ? 46.688 22.766 -18.031 1 39.72 176 ARG A N 1
ATOM 1395 C CA . ARG A 1 176 ? 46 23.516 -19.062 1 39.72 176 ARG A CA 1
ATOM 1396 C C . ARG A 1 176 ? 45.438 24.812 -18.516 1 39.72 176 ARG A C 1
ATOM 1398 O O . ARG A 1 176 ? 44.969 24.859 -17.375 1 39.72 176 ARG A O 1
ATOM 1405 N N . MET B 1 1 ? 10.961 10.953 -8.984 1 59.38 1 MET B N 1
ATOM 1406 C CA . MET B 1 1 ? 9.586 11.43 -8.922 1 59.38 1 MET B CA 1
ATOM 1407 C C . MET B 1 1 ? 8.719 10.492 -8.086 1 59.38 1 MET B C 1
ATOM 1409 O O . MET B 1 1 ? 8.883 9.273 -8.141 1 59.38 1 MET B O 1
ATOM 1413 N N . VAL B 1 2 ? 7.945 11.031 -7.035 1 74.06 2 VAL B N 1
ATOM 1414 C CA . VAL B 1 2 ? 7.043 10.242 -6.199 1 74.06 2 VAL B CA 1
ATOM 1415 C C . VAL B 1 2 ? 5.816 9.828 -7.008 1 74.06 2 VAL B C 1
ATOM 1417 O O . VAL B 1 2 ? 5.246 10.641 -7.742 1 74.06 2 VAL B O 1
ATOM 1420 N N . GLN B 1 3 ? 5.547 8.602 -7.02 1 79.88 3 GLN B N 1
ATOM 1421 C CA . GLN B 1 3 ? 4.445 8.055 -7.805 1 79.88 3 GLN B CA 1
ATOM 1422 C C . GLN B 1 3 ? 3.199 7.863 -6.941 1 79.88 3 GLN B C 1
ATOM 1424 O O . GLN B 1 3 ? 3.293 7.43 -5.793 1 79.88 3 GLN B O 1
ATOM 1429 N N . SER B 1 4 ? 2.08 8.234 -7.504 1 88.38 4 SER B N 1
ATOM 1430 C CA . SER B 1 4 ? 0.811 8.047 -6.809 1 88.38 4 SER B CA 1
ATOM 1431 C C . SER B 1 4 ? 0.399 6.578 -6.797 1 88.38 4 SER B C 1
ATOM 1433 O O . SER B 1 4 ? -0.169 6.098 -5.812 1 88.38 4 SER B O 1
ATOM 1435 N N . LYS B 1 5 ? 0.673 5.918 -7.875 1 93.56 5 LYS B N 1
ATOM 1436 C CA . LYS B 1 5 ? 0.489 4.473 -7.996 1 93.56 5 LYS B CA 1
ATOM 1437 C C . LYS B 1 5 ? 1.775 3.793 -8.461 1 93.56 5 LYS B C 1
ATOM 1439 O O . LYS B 1 5 ? 2.484 4.312 -9.32 1 93.56 5 LYS B O 1
ATOM 1444 N N . ILE B 1 6 ? 2.066 2.688 -7.801 1 95.12 6 ILE B N 1
ATOM 1445 C CA . ILE B 1 6 ? 3.301 1.974 -8.109 1 95.12 6 ILE B CA 1
ATOM 1446 C C . ILE B 1 6 ? 2.971 0.633 -8.766 1 95.12 6 ILE B C 1
ATOM 1448 O O . ILE B 1 6 ? 2.1 -0.099 -8.289 1 95.12 6 ILE B O 1
ATOM 1452 N N . PHE B 1 7 ? 3.652 0.364 -9.875 1 97.06 7 PHE B N 1
ATOM 1453 C CA . PHE B 1 7 ? 3.4 -0.874 -10.602 1 97.06 7 PHE B CA 1
ATOM 1454 C C . PHE B 1 7 ? 4.699 -1.626 -10.859 1 97.06 7 PHE B C 1
ATOM 1456 O O . PHE B 1 7 ? 5.773 -1.021 -10.914 1 97.06 7 PHE B O 1
ATOM 1463 N N . ALA B 1 8 ? 4.566 -2.924 -10.961 1 97.19 8 ALA B N 1
ATOM 1464 C CA . ALA B 1 8 ? 5.652 -3.799 -11.398 1 97.19 8 ALA B CA 1
ATOM 1465 C C . ALA B 1 8 ? 5.152 -4.855 -12.375 1 97.19 8 ALA B C 1
ATOM 1467 O O . ALA B 1 8 ? 4.078 -5.43 -12.188 1 97.19 8 ALA B O 1
ATOM 1468 N N . LYS B 1 9 ? 5.918 -5.023 -13.406 1 97.12 9 LYS B N 1
ATOM 1469 C CA . LYS B 1 9 ? 5.609 -6.102 -14.336 1 97.12 9 LYS B CA 1
ATOM 1470 C C . LYS B 1 9 ? 6.195 -7.426 -13.859 1 97.12 9 LYS B C 1
ATOM 1472 O O . LYS B 1 9 ? 7.324 -7.473 -13.375 1 97.12 9 LYS B O 1
ATOM 1477 N N . MET B 1 10 ? 5.379 -8.461 -13.969 1 97.88 10 MET B N 1
ATOM 1478 C CA . MET B 1 10 ? 5.801 -9.828 -13.68 1 97.88 10 MET B CA 1
ATOM 1479 C C . MET B 1 10 ? 5.441 -10.766 -14.828 1 97.88 10 MET B C 1
ATOM 1481 O O . MET B 1 10 ? 4.453 -10.547 -15.523 1 97.88 10 MET B O 1
ATOM 1485 N N . LEU B 1 11 ? 6.27 -11.703 -14.961 1 97.56 11 LEU B N 1
ATOM 14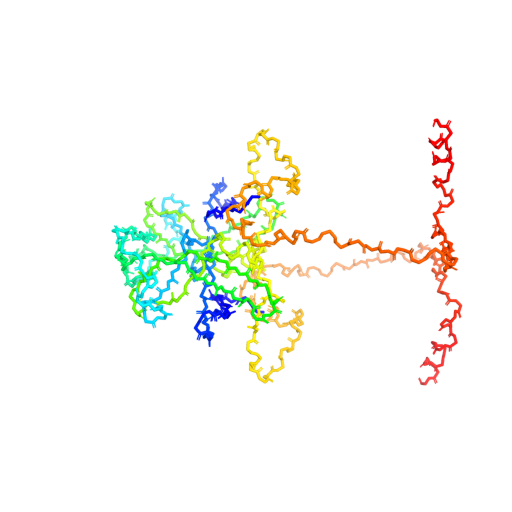86 C CA . LEU B 1 11 ? 5.992 -12.742 -15.945 1 97.56 11 LEU B CA 1
ATOM 1487 C C . LEU B 1 11 ? 5.301 -13.938 -15.305 1 97.56 11 LEU B C 1
ATOM 1489 O O . LEU B 1 11 ? 5.812 -14.508 -14.336 1 97.56 11 LEU B O 1
ATOM 1493 N N . LEU B 1 12 ? 4.133 -14.258 -15.805 1 97.62 12 LEU B N 1
ATOM 1494 C CA . LEU B 1 12 ? 3.539 -15.555 -15.484 1 97.62 12 LEU B CA 1
ATOM 1495 C C . LEU B 1 12 ? 4.227 -16.672 -16.25 1 97.62 12 LEU B C 1
ATOM 1497 O O . LEU B 1 12 ? 4.008 -16.828 -17.453 1 97.62 12 LEU B O 1
ATOM 1501 N N . ILE B 1 13 ? 4.922 -17.469 -15.516 1 96 13 ILE B N 1
ATOM 1502 C CA . ILE B 1 13 ? 5.816 -18.438 -16.141 1 96 13 ILE B CA 1
ATOM 1503 C C . ILE B 1 13 ? 4.996 -19.469 -16.938 1 96 13 ILE B C 1
ATOM 1505 O O . ILE B 1 13 ? 5.297 -19.75 -18.094 1 96 13 ILE B O 1
ATOM 1509 N N . ASP B 1 14 ? 3.941 -19.969 -16.344 1 91.94 14 ASP B N 1
ATOM 1510 C CA . ASP B 1 14 ? 3.195 -21.078 -16.938 1 91.94 14 ASP B CA 1
ATOM 1511 C C . ASP B 1 14 ? 2.439 -20.625 -18.188 1 91.94 14 ASP B C 1
ATOM 1513 O O . ASP B 1 14 ? 2.236 -21.406 -19.125 1 91.94 14 ASP B O 1
ATOM 1517 N N . GLN B 1 15 ? 2.092 -19.375 -18.266 1 92 15 GLN B N 1
ATOM 1518 C CA . GLN B 1 15 ? 1.333 -18.844 -19.391 1 92 15 GLN B CA 1
ATOM 1519 C C . GLN B 1 15 ? 2.215 -17.984 -20.297 1 92 15 GLN B C 1
ATOM 1521 O O . GLN B 1 15 ? 1.776 -17.531 -21.359 1 92 15 GLN B O 1
ATOM 1526 N N . ASN B 1 16 ? 3.381 -17.781 -19.906 1 93.88 16 ASN B N 1
ATOM 1527 C CA . ASN B 1 16 ? 4.309 -16.906 -20.641 1 93.88 16 ASN B CA 1
ATOM 1528 C C . ASN B 1 16 ? 3.68 -15.555 -20.953 1 93.88 16 ASN B C 1
ATOM 1530 O O . ASN B 1 16 ? 3.713 -15.102 -22.094 1 93.88 16 ASN B O 1
ATOM 1534 N N . LYS B 1 17 ? 3.041 -14.953 -19.984 1 95.38 17 LYS B N 1
ATOM 1535 C CA . LYS B 1 17 ? 2.357 -13.672 -20.094 1 95.38 17 LYS B CA 1
ATOM 1536 C C . LYS B 1 17 ? 2.883 -12.672 -19.062 1 95.38 17 LYS B C 1
ATOM 1538 O O . LYS B 1 17 ? 3.066 -13.016 -17.906 1 95.38 17 LYS B O 1
ATOM 1543 N N . GLN B 1 18 ? 3.156 -11.484 -19.562 1 96 18 GLN B N 1
ATOM 1544 C CA . GLN B 1 18 ? 3.559 -10.414 -18.656 1 96 18 GLN B CA 1
ATOM 1545 C C . GLN B 1 18 ? 2.342 -9.688 -18.094 1 96 18 GLN B C 1
ATOM 1547 O O . GLN B 1 18 ? 1.44 -9.305 -18.844 1 96 18 GLN B O 1
ATOM 1552 N N . ILE B 1 19 ? 2.328 -9.547 -16.781 1 97.62 19 ILE B N 1
ATOM 1553 C CA . ILE B 1 19 ? 1.225 -8.875 -16.094 1 97.62 19 ILE B CA 1
ATOM 1554 C C . ILE B 1 19 ? 1.757 -7.68 -15.305 1 97.62 19 ILE B C 1
ATOM 1556 O O . ILE B 1 19 ? 2.791 -7.781 -14.641 1 97.62 19 ILE B O 1
ATOM 1560 N N . LYS B 1 20 ? 1.082 -6.555 -15.422 1 97.38 20 LYS B N 1
ATOM 1561 C CA . LYS B 1 20 ? 1.354 -5.371 -14.609 1 97.38 20 LYS B CA 1
ATOM 1562 C C . LYS B 1 20 ? 0.569 -5.41 -13.305 1 97.38 20 LYS B C 1
ATOM 1564 O O . LYS B 1 20 ? -0.663 -5.391 -13.312 1 97.38 20 LYS B O 1
ATOM 1569 N N . PHE B 1 21 ? 1.28 -5.469 -12.164 1 98.25 21 PHE B N 1
ATOM 1570 C CA . PHE B 1 21 ? 0.664 -5.512 -10.844 1 98.25 21 PHE B CA 1
ATOM 1571 C C . PHE B 1 21 ? 0.813 -4.172 -10.133 1 98.25 21 PHE B C 1
ATOM 1573 O O . PHE B 1 21 ? 1.889 -3.57 -10.148 1 98.25 21 PHE B O 1
ATOM 1580 N N . GLN B 1 22 ? -0.29 -3.723 -9.57 1 98.19 22 GLN B N 1
ATOM 1581 C CA . GLN B 1 22 ? -0.149 -2.641 -8.602 1 98.19 22 GLN B CA 1
ATOM 1582 C C . GLN B 1 22 ? 0.48 -3.145 -7.305 1 98.19 22 GLN B C 1
ATOM 1584 O O . GLN B 1 22 ? 0.132 -4.223 -6.816 1 98.19 22 GLN B O 1
ATOM 1589 N N . LEU B 1 23 ? 1.441 -2.414 -6.773 1 98.06 23 LEU B N 1
ATOM 1590 C CA . LEU B 1 23 ? 2.068 -2.719 -5.492 1 98.06 23 LEU B CA 1
ATOM 1591 C C . LEU B 1 23 ? 1.333 -2.029 -4.348 1 98.06 23 LEU B C 1
ATOM 1593 O O . LEU B 1 23 ? 1.241 -0.799 -4.316 1 98.06 23 LEU B O 1
ATOM 1597 N N . ASP B 1 24 ? 0.786 -2.791 -3.418 1 97.81 24 ASP B N 1
ATOM 1598 C CA . ASP B 1 24 ? -0.096 -2.242 -2.391 1 97.81 24 ASP B CA 1
ATOM 1599 C C . ASP B 1 24 ? 0.302 -2.74 -1.004 1 97.81 24 ASP B C 1
ATOM 1601 O O . ASP B 1 24 ? -0.053 -3.854 -0.612 1 97.81 24 ASP B O 1
ATOM 1605 N N . SER B 1 25 ? 0.935 -1.859 -0.228 1 97.81 25 SER B N 1
ATOM 1606 C CA . SER B 1 25 ? 1.364 -2.219 1.119 1 97.81 25 SER B CA 1
ATOM 1607 C C . SER B 1 25 ? 0.189 -2.221 2.092 1 97.81 25 SER B C 1
ATOM 1609 O O . SER B 1 25 ? 0.326 -2.654 3.238 1 97.81 25 SER B O 1
ATOM 1611 N N . GLY B 1 26 ? -0.991 -1.801 1.652 1 97.12 26 GLY B N 1
ATOM 1612 C CA . GLY B 1 26 ? -2.193 -1.85 2.469 1 97.12 26 GLY B CA 1
ATOM 1613 C C . GLY B 1 26 ? -2.994 -3.123 2.275 1 97.12 26 GLY B C 1
ATOM 1614 O O . GLY B 1 26 ? -3.879 -3.436 3.076 1 97.12 26 GLY B O 1
ATOM 1615 N N . ALA B 1 27 ? -2.715 -3.834 1.229 1 97.62 27 ALA B N 1
ATOM 1616 C CA . ALA B 1 27 ? -3.467 -5.043 0.905 1 97.62 27 ALA B CA 1
ATOM 1617 C C . ALA B 1 27 ? -2.83 -6.273 1.544 1 97.62 27 ALA B C 1
ATOM 1619 O O . ALA B 1 27 ? -1.621 -6.488 1.419 1 97.62 27 ALA B O 1
ATOM 1620 N N . THR B 1 28 ? -3.627 -7.09 2.154 1 96.5 28 THR B N 1
ATOM 1621 C CA . THR B 1 28 ? -3.123 -8.289 2.818 1 96.5 28 THR B CA 1
ATOM 1622 C C . THR B 1 28 ? -3.16 -9.484 1.872 1 96.5 28 THR B C 1
ATOM 1624 O O . THR B 1 28 ? -2.686 -10.57 2.217 1 96.5 28 THR B O 1
ATOM 1627 N N . ALA B 1 29 ? -3.686 -9.258 0.661 1 97.12 29 ALA B N 1
ATOM 1628 C CA . ALA B 1 29 ? -3.818 -10.344 -0.309 1 97.12 29 ALA B CA 1
ATOM 1629 C C . ALA B 1 29 ? -3.303 -9.914 -1.681 1 97.12 29 ALA B C 1
ATOM 1631 O O . ALA B 1 29 ? -3.201 -8.719 -1.97 1 97.12 29 ALA B O 1
ATOM 1632 N N . ASN B 1 30 ? -2.895 -10.914 -2.463 1 98.56 30 ASN B N 1
ATOM 1633 C CA . ASN B 1 30 ? -2.641 -10.727 -3.887 1 98.56 30 ASN B CA 1
ATOM 1634 C C . ASN B 1 30 ? -3.893 -10.992 -4.719 1 98.56 30 ASN B C 1
ATOM 1636 O O . ASN B 1 30 ? -4.625 -11.953 -4.465 1 98.56 30 ASN B O 1
ATOM 1640 N N . LEU B 1 31 ? -4.16 -10.141 -5.68 1 98.69 31 LEU B N 1
ATOM 1641 C CA . LEU B 1 31 ? -5.375 -10.273 -6.473 1 98.69 31 LEU B CA 1
ATOM 1642 C C . LEU B 1 31 ? -5.047 -10.398 -7.957 1 98.69 31 LEU B C 1
ATOM 1644 O O . LEU B 1 31 ? -4.148 -9.711 -8.453 1 98.69 31 LEU B O 1
ATOM 1648 N N . ILE B 1 32 ? -5.828 -11.242 -8.617 1 98.62 32 ILE B N 1
ATOM 1649 C CA . ILE B 1 32 ? -5.645 -11.391 -10.055 1 98.62 32 ILE B CA 1
ATOM 1650 C C . ILE B 1 32 ? -6.996 -11.633 -10.727 1 98.62 32 ILE B C 1
ATOM 1652 O O . ILE B 1 32 ? -7.828 -12.375 -10.211 1 98.62 32 ILE B O 1
ATOM 1656 N N . PRO B 1 33 ? -7.242 -10.984 -11.812 1 98.12 33 PRO B N 1
ATOM 1657 C CA . PRO B 1 33 ? -8.484 -11.195 -12.555 1 98.12 33 PRO B CA 1
ATOM 1658 C C . PRO B 1 33 ? -8.594 -12.609 -13.117 1 98.12 33 PRO B C 1
ATOM 1660 O O . PRO B 1 33 ? -7.594 -13.195 -13.531 1 98.12 33 PRO B O 1
ATOM 1663 N N . LYS B 1 34 ? -9.766 -13.016 -13.234 1 97.38 34 LYS B N 1
ATOM 1664 C CA . LYS B 1 34 ? -10.078 -14.375 -13.68 1 97.38 34 LYS B CA 1
ATOM 1665 C C . LYS B 1 34 ? -9.57 -14.617 -15.094 1 97.38 34 LYS B C 1
ATOM 1667 O O . LYS B 1 34 ? -9.07 -15.703 -15.406 1 97.38 34 LYS B O 1
ATOM 1672 N N . SER B 1 35 ? -9.594 -13.633 -15.938 1 97.12 35 SER B N 1
ATOM 1673 C CA . SER B 1 35 ? -9.242 -13.797 -17.344 1 97.12 35 SER B CA 1
ATOM 1674 C C . SER B 1 35 ? -7.75 -14.039 -17.516 1 97.12 35 SER B C 1
ATOM 1676 O O . SER B 1 35 ? -7.305 -14.492 -18.578 1 97.12 35 SER B O 1
ATOM 1678 N N . LEU B 1 36 ? -7 -13.766 -16.484 1 97.12 36 LEU B N 1
ATOM 1679 C CA . LEU B 1 36 ? -5.551 -13.898 -16.594 1 97.12 36 LEU B CA 1
ATOM 1680 C C . LEU B 1 36 ? -5.09 -15.258 -16.062 1 97.12 36 LEU B C 1
ATOM 1682 O O . LEU B 1 36 ? -3.902 -15.586 -16.141 1 97.12 36 LEU B O 1
ATOM 1686 N N . VAL B 1 37 ? -6.023 -16 -15.562 1 96.5 37 VAL B N 1
ATOM 1687 C CA . VAL B 1 37 ? -5.699 -17.281 -14.945 1 96.5 37 VAL B CA 1
ATOM 1688 C C . VAL B 1 37 ? -6.441 -18.406 -15.656 1 96.5 37 VAL B C 1
ATOM 1690 O O . VAL B 1 37 ? -7.637 -18.281 -15.938 1 96.5 37 VAL B O 1
ATOM 1693 N N . HIS B 1 38 ? -5.75 -19.406 -15.969 1 95.44 38 HIS B N 1
ATOM 1694 C CA . HIS B 1 38 ? -6.422 -20.562 -16.531 1 95.44 38 HIS B CA 1
ATOM 1695 C C . HIS B 1 38 ? -7.418 -21.156 -15.531 1 95.44 38 HIS B C 1
ATOM 1697 O O . HIS B 1 38 ? -7.09 -21.359 -14.359 1 95.44 38 HIS B O 1
ATOM 1703 N N . GLU B 1 39 ? -8.547 -21.531 -15.969 1 94.94 39 GLU B N 1
ATOM 1704 C CA . GLU B 1 39 ? -9.664 -21.969 -15.125 1 94.94 39 GLU B CA 1
ATOM 1705 C C . GLU B 1 39 ? -9.289 -23.219 -14.32 1 94.94 39 GLU B C 1
ATOM 1707 O O . GLU B 1 39 ? -9.734 -23.375 -13.188 1 94.94 39 GLU B O 1
ATOM 1712 N N . SER B 1 40 ? -8.43 -24.047 -14.875 1 95.62 40 SER B N 1
ATOM 1713 C CA . SER B 1 40 ? -8.07 -25.312 -14.234 1 95.62 40 SER B CA 1
ATOM 1714 C C . SER B 1 40 ? -7.25 -25.062 -12.969 1 95.62 40 SER B C 1
ATOM 1716 O O . SER B 1 40 ? -7.129 -25.953 -12.125 1 95.62 40 SER B O 1
ATOM 1718 N N . LEU B 1 41 ? -6.695 -23.875 -12.867 1 95.88 41 LEU B N 1
ATOM 1719 C CA . LEU B 1 41 ? -5.836 -23.578 -11.727 1 95.88 41 LEU B CA 1
ATOM 1720 C C . LEU B 1 41 ? -6.645 -22.984 -10.578 1 95.88 41 LEU B C 1
ATOM 1722 O O . LEU B 1 41 ? -6.137 -22.844 -9.461 1 95.88 41 LEU B O 1
ATOM 1726 N N . ILE B 1 42 ? -7.898 -22.672 -10.836 1 97.25 42 ILE B N 1
ATOM 1727 C CA . ILE B 1 42 ? -8.703 -21.938 -9.859 1 97.25 42 ILE B CA 1
ATOM 1728 C C . ILE B 1 42 ? -9.43 -22.938 -8.953 1 97.25 42 ILE B C 1
ATOM 1730 O O . ILE B 1 42 ? -10.156 -23.812 -9.43 1 97.25 42 ILE B O 1
ATOM 1734 N N . LYS B 1 43 ? -9.133 -22.812 -7.703 1 97.56 43 LYS B N 1
ATOM 1735 C CA . LYS B 1 43 ? -9.891 -23.531 -6.684 1 97.56 43 LYS B CA 1
ATOM 1736 C C . LYS B 1 43 ? -10.984 -22.656 -6.086 1 97.56 43 LYS B C 1
ATOM 1738 O O . LYS B 1 43 ? -10.695 -21.594 -5.508 1 97.56 43 LYS B O 1
ATOM 1743 N N . GLU B 1 44 ? -12.148 -23.109 -6.195 1 93.88 44 GLU B N 1
ATOM 1744 C CA . GLU B 1 44 ? -13.273 -22.312 -5.715 1 93.88 44 GLU B CA 1
ATOM 1745 C C . GLU B 1 44 ? -13.195 -22.094 -4.207 1 93.88 44 GLU B C 1
ATOM 1747 O O . GLU B 1 44 ? -12.773 -22.984 -3.469 1 93.88 44 GLU B O 1
ATOM 1752 N N . THR B 1 45 ? -13.469 -20.828 -3.865 1 90.12 45 THR B N 1
ATOM 1753 C CA . THR B 1 45 ? -13.523 -20.5 -2.445 1 90.12 45 THR B CA 1
ATOM 1754 C C . THR B 1 45 ? -14.656 -19.516 -2.16 1 90.12 45 THR B C 1
ATOM 1756 O O . THR B 1 45 ? -15.172 -18.875 -3.076 1 90.12 45 THR B O 1
ATOM 1759 N N . ASP B 1 46 ? -15.078 -19.5 -0.919 1 87.25 46 ASP B N 1
ATOM 1760 C CA . ASP B 1 46 ? -16.094 -18.547 -0.48 1 87.25 46 ASP B CA 1
ATOM 1761 C C . ASP B 1 46 ? -15.461 -17.344 0.212 1 87.25 46 ASP B C 1
ATOM 1763 O O . ASP B 1 46 ? -16.109 -16.672 1.013 1 87.25 46 ASP B O 1
ATOM 1767 N N . ASN B 1 47 ? -14.305 -17.125 -0.171 1 88.25 47 ASN B N 1
ATOM 1768 C CA . ASN B 1 47 ? -13.617 -15.992 0.452 1 88.25 47 ASN B CA 1
ATOM 1769 C C . ASN B 1 47 ? -14.25 -14.664 0.06 1 88.25 47 ASN B C 1
ATOM 1771 O O . ASN B 1 47 ? -14.68 -14.484 -1.081 1 88.25 47 ASN B O 1
ATOM 1775 N N . THR B 1 48 ? -14.391 -13.844 1.021 1 93.12 48 THR B N 1
ATOM 1776 C CA . THR B 1 48 ? -14.836 -12.469 0.817 1 93.12 48 THR B CA 1
ATOM 1777 C C . THR B 1 48 ? -13.727 -11.484 1.172 1 93.12 48 THR B C 1
ATOM 1779 O O . THR B 1 48 ? -13.047 -11.641 2.193 1 93.12 48 THR B O 1
ATOM 1782 N N . LEU B 1 49 ? -13.508 -10.609 0.233 1 95.06 49 LEU B N 1
ATOM 1783 C CA . LEU B 1 49 ? -12.516 -9.562 0.47 1 95.06 49 LEU B CA 1
ATOM 1784 C C . LEU B 1 49 ? -13.172 -8.32 1.065 1 95.06 49 LEU B C 1
ATOM 1786 O O . LEU B 1 49 ? -14.242 -7.898 0.614 1 95.06 49 LEU B O 1
ATOM 1790 N N . THR B 1 50 ? -12.586 -7.777 2.061 1 96.69 50 THR B N 1
ATOM 1791 C CA . THR B 1 50 ? -13.109 -6.582 2.713 1 96.69 50 THR B CA 1
ATOM 1792 C C . THR B 1 50 ? -12.234 -5.367 2.396 1 96.69 50 THR B C 1
ATOM 1794 O O . THR B 1 50 ? -11.008 -5.434 2.5 1 96.69 50 THR B O 1
ATOM 1797 N N . MET B 1 51 ? -12.898 -4.301 1.937 1 96.56 51 MET B N 1
ATOM 1798 C CA . MET B 1 51 ? -12.211 -3.049 1.615 1 96.56 51 MET B CA 1
ATOM 1799 C C . MET B 1 51 ? -12.039 -2.189 2.861 1 96.56 51 MET B C 1
ATOM 1801 O O . MET B 1 51 ? -12.555 -2.523 3.93 1 96.56 51 MET B O 1
ATOM 1805 N N . TYR B 1 52 ? -11.328 -1.144 2.682 1 94.5 52 TYR B N 1
ATOM 1806 C CA . TYR B 1 52 ? -11.062 -0.193 3.756 1 94.5 52 TYR B CA 1
ATOM 1807 C C . TYR B 1 52 ? -12.367 0.309 4.371 1 94.5 52 TYR B C 1
ATOM 1809 O O . TYR B 1 52 ? -12.469 0.441 5.59 1 94.5 52 TYR B O 1
ATOM 1817 N N . ASN B 1 53 ? -13.359 0.52 3.498 1 95.81 53 ASN B N 1
ATOM 1818 C CA . ASN B 1 53 ? -14.633 1.056 3.969 1 95.81 53 ASN B CA 1
ATOM 1819 C C . ASN B 1 53 ? -15.586 -0.056 4.398 1 95.81 53 ASN B C 1
ATOM 1821 O O . ASN B 1 53 ? -16.797 0.146 4.449 1 95.81 53 ASN B O 1
ATOM 1825 N N . LYS B 1 54 ? -15.133 -1.245 4.469 1 94.75 54 LYS B N 1
ATOM 1826 C CA . LYS B 1 54 ? -15.836 -2.414 4.992 1 94.75 54 LYS B CA 1
ATOM 1827 C C . LYS B 1 54 ? -16.781 -3.002 3.943 1 94.75 54 LYS B C 1
ATOM 1829 O O . LYS B 1 54 ? -17.469 -3.984 4.207 1 94.75 54 LYS B O 1
ATOM 1834 N N . SER B 1 55 ? -16.781 -2.348 2.787 1 96 55 SER B N 1
ATOM 1835 C CA . SER B 1 55 ? -17.484 -3.023 1.702 1 96 55 SER B CA 1
ATOM 1836 C C . SER B 1 55 ? -16.797 -4.336 1.33 1 96 55 SER B C 1
ATOM 1838 O O . SER B 1 55 ? -15.625 -4.547 1.658 1 96 55 SER B O 1
ATOM 1840 N N . GLN B 1 56 ? -17.609 -5.133 0.722 1 95.75 56 GLN B N 1
ATOM 1841 C CA . GLN B 1 56 ? -17.078 -6.461 0.428 1 95.75 56 GLN B CA 1
ATOM 1842 C C . GLN B 1 56 ? -17.156 -6.766 -1.065 1 95.75 56 GLN B C 1
ATOM 1844 O O . GLN B 1 56 ? -17.922 -6.129 -1.797 1 95.75 56 GLN B O 1
ATOM 1849 N N . MET B 1 57 ? -16.281 -7.613 -1.45 1 94.19 57 MET B N 1
ATOM 1850 C CA . MET B 1 57 ? -16.312 -8.141 -2.811 1 94.19 57 MET B CA 1
ATOM 1851 C C . MET B 1 57 ? -16.062 -9.648 -2.816 1 94.19 57 MET B C 1
ATOM 1853 O O . MET B 1 57 ? -15.25 -10.148 -2.037 1 94.19 57 MET B O 1
ATOM 1857 N N . SER B 1 58 ? -16.766 -10.336 -3.66 1 93.12 58 SER B N 1
ATOM 1858 C CA . SER B 1 58 ? -16.641 -11.781 -3.752 1 93.12 58 SER B CA 1
ATOM 1859 C C . SER B 1 58 ? -15.469 -12.18 -4.648 1 93.12 58 SER B C 1
ATOM 1861 O O . SER B 1 58 ? -15.133 -11.461 -5.59 1 93.12 58 SER B O 1
ATOM 1863 N N . ALA B 1 59 ? -14.953 -13.289 -4.293 1 95.75 59 ALA B N 1
ATOM 1864 C CA . ALA B 1 59 ? -13.883 -13.867 -5.102 1 95.75 59 ALA B CA 1
ATOM 1865 C C . ALA B 1 59 ? -14.375 -15.086 -5.875 1 95.75 59 ALA B C 1
ATOM 1867 O O . ALA B 1 59 ? -15.336 -15.742 -5.473 1 95.75 59 ALA B O 1
ATOM 1868 N N . TYR B 1 60 ? -13.75 -15.375 -6.988 1 95.56 60 TYR B N 1
ATOM 1869 C CA . TYR B 1 60 ? -14.047 -16.562 -7.773 1 95.56 60 TYR B CA 1
ATOM 1870 C C . TYR B 1 60 ? -13.336 -17.781 -7.207 1 95.56 60 TYR B C 1
ATOM 1872 O O . TYR B 1 60 ? -13.773 -18.922 -7.406 1 95.56 60 TYR B O 1
ATOM 1880 N N . GLY B 1 61 ? -12.273 -17.562 -6.562 1 97.69 61 GLY B N 1
ATOM 1881 C CA . GLY B 1 61 ? -11.453 -18.641 -6.035 1 97.69 61 GLY B CA 1
ATOM 1882 C C . GLY B 1 61 ? -10.031 -18.219 -5.73 1 97.69 61 GLY B C 1
ATOM 1883 O O . GLY B 1 61 ? -9.758 -17.031 -5.543 1 97.69 61 GLY B O 1
ATOM 1884 N N . ILE B 1 62 ? -9.219 -19.25 -5.457 1 98.19 62 ILE B N 1
ATOM 1885 C CA . ILE B 1 62 ? -7.797 -19.047 -5.184 1 98.19 62 ILE B CA 1
ATOM 1886 C C . ILE B 1 62 ? -6.957 -19.844 -6.18 1 98.19 62 ILE B C 1
ATOM 1888 O O . ILE B 1 62 ? -7.426 -20.828 -6.75 1 98.19 62 ILE B O 1
ATOM 1892 N N . CYS B 1 63 ? -5.777 -19.344 -6.441 1 97.81 63 CYS B N 1
ATOM 1893 C CA . CYS B 1 63 ? -4.809 -20.062 -7.266 1 97.81 63 CYS B CA 1
ATOM 1894 C C . CYS B 1 63 ? -3.383 -19.719 -6.859 1 97.81 63 CYS B C 1
ATOM 1896 O O . CYS B 1 63 ? -3.152 -18.719 -6.184 1 97.81 63 CYS B O 1
ATOM 1898 N N . THR B 1 64 ? -2.51 -20.625 -7.152 1 98.19 64 THR B N 1
ATOM 1899 C CA . THR B 1 64 ? -1.081 -20.375 -7.004 1 98.19 64 THR B CA 1
ATOM 1900 C C . THR B 1 64 ? -0.406 -20.266 -8.367 1 98.19 64 THR B C 1
ATOM 1902 O O . THR B 1 64 ? -0.566 -21.156 -9.219 1 98.19 64 THR B O 1
ATOM 1905 N N . LEU B 1 65 ? 0.259 -19.172 -8.586 1 98.31 65 LEU B N 1
ATOM 1906 C CA . LEU B 1 65 ? 0.915 -18.938 -9.867 1 98.31 65 LEU B CA 1
ATOM 1907 C C . LEU B 1 65 ? 2.424 -18.812 -9.695 1 98.31 65 LEU B C 1
ATOM 1909 O O . LEU B 1 65 ? 2.893 -18.328 -8.664 1 98.31 65 LEU B O 1
ATOM 1913 N N . ARG B 1 66 ? 3.117 -19.234 -10.688 1 98.31 66 ARG B N 1
ATOM 1914 C CA . ARG B 1 66 ? 4.562 -19.031 -10.742 1 98.31 66 ARG B CA 1
ATOM 1915 C C . ARG B 1 66 ? 4.906 -17.734 -11.477 1 98.31 66 ARG B C 1
ATOM 1917 O O . ARG B 1 66 ? 4.598 -17.594 -12.656 1 98.31 66 ARG B O 1
ATOM 1924 N N . LEU B 1 67 ? 5.555 -16.812 -10.695 1 98.38 67 LEU B N 1
ATOM 1925 C CA . LEU B 1 67 ? 5.949 -15.523 -11.242 1 98.38 67 LEU B CA 1
ATOM 1926 C C . LEU B 1 67 ? 7.461 -15.445 -11.43 1 98.38 67 LEU B C 1
ATOM 1928 O O . LEU B 1 67 ? 8.211 -16.047 -10.656 1 98.38 67 LEU B O 1
ATOM 1932 N N . LYS B 1 68 ? 7.789 -14.75 -12.422 1 98.31 68 LYS B N 1
ATOM 1933 C CA . LYS B 1 68 ? 9.188 -14.367 -12.602 1 98.31 68 LYS B CA 1
ATOM 1934 C C . LYS B 1 68 ? 9.328 -12.852 -12.719 1 98.31 68 LYS B C 1
ATOM 1936 O O . LYS B 1 68 ? 8.586 -12.211 -13.469 1 98.31 68 LYS B O 1
ATOM 1941 N N . ASN B 1 69 ? 10.156 -12.312 -11.867 1 98.31 69 ASN B N 1
ATOM 1942 C CA . ASN B 1 69 ? 10.523 -10.914 -12.055 1 98.31 69 ASN B CA 1
ATOM 1943 C C . ASN B 1 69 ? 11.477 -10.742 -13.234 1 98.31 69 ASN B C 1
ATOM 1945 O O . ASN B 1 69 ? 12.625 -11.188 -13.18 1 98.31 69 ASN B O 1
ATOM 1949 N N . PRO B 1 70 ? 11.016 -10.094 -14.25 1 96.25 70 PRO B N 1
ATOM 1950 C CA . PRO B 1 70 ? 11.859 -10.016 -15.445 1 96.25 70 PRO B CA 1
ATOM 1951 C C . PRO B 1 70 ? 13.133 -9.203 -15.211 1 96.25 70 PRO B C 1
ATOM 1953 O O . PRO B 1 70 ? 14.117 -9.359 -15.945 1 96.25 70 PRO B O 1
ATOM 1956 N N . LYS B 1 71 ? 13.117 -8.375 -14.25 1 94.62 71 LYS B N 1
ATOM 1957 C CA . LYS B 1 71 ? 14.297 -7.555 -13.984 1 94.62 71 LYS B CA 1
ATOM 1958 C C . LYS B 1 71 ? 15.352 -8.336 -13.211 1 94.62 71 LYS B C 1
ATOM 1960 O O . LYS B 1 71 ? 16.547 -8.242 -13.516 1 94.62 71 LYS B O 1
ATOM 1965 N N . THR B 1 72 ? 14.977 -9.125 -12.289 1 96.19 72 THR B N 1
ATOM 1966 C CA . THR B 1 72 ? 15.914 -9.812 -11.406 1 96.19 72 THR B CA 1
ATOM 1967 C C . THR B 1 72 ? 16.031 -11.289 -11.781 1 96.19 72 THR B C 1
ATOM 1969 O O . THR B 1 72 ? 16.938 -11.984 -11.305 1 96.19 72 THR B O 1
ATOM 1972 N N . ASN B 1 73 ? 15.156 -11.773 -12.516 1 96.5 73 ASN B N 1
ATOM 1973 C CA . ASN B 1 73 ? 15.062 -13.164 -12.945 1 96.5 73 ASN B CA 1
ATOM 1974 C C . ASN B 1 73 ? 14.703 -14.094 -11.797 1 96.5 73 ASN B C 1
ATOM 1976 O O . ASN B 1 73 ? 14.75 -15.312 -11.938 1 96.5 73 ASN B O 1
ATOM 1980 N N . LYS B 1 74 ? 14.352 -13.492 -10.656 1 98 74 LYS B N 1
ATOM 1981 C CA . LYS B 1 74 ? 13.914 -14.289 -9.516 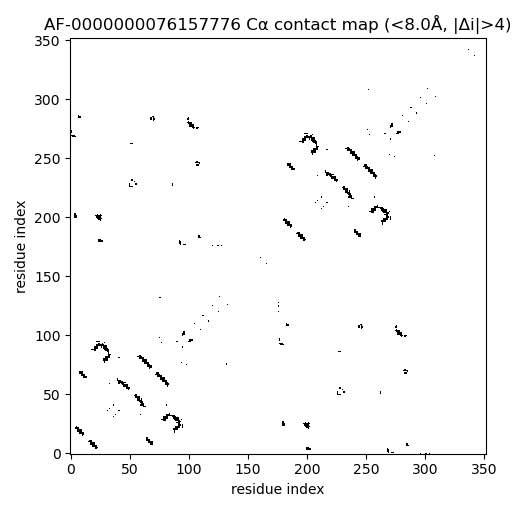1 98 74 LYS B CA 1
ATOM 1982 C C . LYS B 1 74 ? 12.5 -14.828 -9.734 1 98 74 LYS B C 1
ATOM 1984 O O . LYS B 1 74 ? 11.664 -14.164 -10.344 1 98 74 LYS B O 1
ATOM 1989 N N . ARG B 1 75 ? 12.32 -16.031 -9.227 1 98.38 75 ARG B N 1
ATOM 1990 C CA . ARG B 1 75 ? 11.039 -16.719 -9.375 1 98.38 75 ARG B CA 1
ATOM 1991 C C . ARG B 1 75 ? 10.312 -16.812 -8.039 1 98.38 75 ARG B C 1
ATOM 1993 O O . ARG B 1 75 ? 10.945 -16.938 -6.984 1 98.38 75 ARG B O 1
ATOM 2000 N N . TYR B 1 76 ? 8.969 -16.766 -8.133 1 98.44 76 TYR B N 1
ATOM 2001 C CA . TYR B 1 76 ? 8.125 -16.781 -6.941 1 98.44 76 TYR B CA 1
ATOM 2002 C C . TYR B 1 76 ? 6.879 -17.625 -7.176 1 98.44 76 TYR B C 1
ATOM 2004 O O . TYR B 1 76 ? 6.301 -17.609 -8.266 1 98.44 76 TYR B O 1
ATOM 2012 N N . ASN B 1 77 ? 6.523 -18.406 -6.176 1 98.31 77 ASN B N 1
ATOM 2013 C CA . ASN B 1 77 ? 5.18 -18.969 -6.098 1 98.31 77 ASN B CA 1
ATOM 2014 C C . ASN B 1 77 ? 4.25 -18.094 -5.262 1 98.31 77 ASN B C 1
ATOM 2016 O O . ASN B 1 77 ? 4.48 -17.891 -4.07 1 98.31 77 ASN B O 1
ATOM 2020 N N . VAL B 1 78 ? 3.258 -17.625 -5.883 1 98.5 78 VAL B N 1
ATOM 2021 C CA . VAL B 1 78 ? 2.428 -16.625 -5.215 1 98.5 78 VAL B CA 1
ATOM 2022 C C . VAL B 1 78 ? 0.97 -17.078 -5.215 1 98.5 78 VAL B C 1
ATOM 2024 O O . VAL B 1 78 ? 0.437 -17.469 -6.258 1 98.5 78 VAL B O 1
ATOM 2027 N N . LYS B 1 79 ? 0.365 -17.047 -4.062 1 98.44 79 LYS B N 1
ATOM 2028 C CA . LYS B 1 79 ? -1.067 -17.312 -3.943 1 98.44 79 LYS B CA 1
ATOM 2029 C C . LYS B 1 79 ? -1.88 -16.062 -4.254 1 98.44 79 LYS B C 1
ATOM 2031 O O . LYS B 1 79 ? -1.598 -14.984 -3.727 1 98.44 79 LYS B O 1
ATOM 2036 N N . PHE B 1 80 ? -2.861 -16.266 -5.117 1 98.44 80 PHE B N 1
ATOM 2037 C CA . PHE B 1 80 ? -3.734 -15.164 -5.512 1 98.44 80 PHE B CA 1
ATOM 2038 C C . PHE B 1 80 ? -5.188 -15.484 -5.172 1 98.44 80 PHE B C 1
ATOM 2040 O O . PHE B 1 80 ? -5.602 -16.641 -5.211 1 98.44 80 PHE B O 1
ATOM 2047 N N . ILE B 1 81 ? -5.867 -14.469 -4.762 1 98.44 81 ILE B N 1
ATOM 2048 C CA . ILE B 1 81 ? -7.324 -14.492 -4.844 1 98.44 81 ILE B CA 1
ATOM 2049 C C . ILE B 1 81 ? -7.773 -14.039 -6.23 1 98.44 81 ILE B C 1
ATOM 2051 O O . ILE B 1 81 ? -7.324 -13.008 -6.73 1 98.44 81 ILE B O 1
ATOM 2055 N N . VAL B 1 82 ? -8.602 -14.812 -6.867 1 98.38 82 VAL B N 1
ATOM 2056 C CA . VAL B 1 82 ? -9.07 -14.539 -8.219 1 98.38 82 VAL B CA 1
ATOM 2057 C C . VAL B 1 82 ? -10.32 -13.664 -8.172 1 98.38 82 VAL B C 1
ATOM 2059 O O . VAL B 1 82 ? -11.305 -14.016 -7.516 1 98.38 82 VAL B O 1
ATOM 2062 N N . VAL B 1 83 ? -10.266 -12.547 -8.891 1 97.81 83 VAL B N 1
ATOM 2063 C CA . VAL B 1 83 ? -11.352 -11.57 -8.836 1 97.81 83 VAL B CA 1
ATOM 2064 C C . VAL B 1 83 ? -11.859 -11.289 -10.242 1 97.81 83 VAL B C 1
ATOM 2066 O O . VAL B 1 83 ? -11.43 -11.922 -11.211 1 97.81 83 VAL B O 1
ATOM 2069 N N . GLY B 1 84 ? -12.852 -10.383 -10.281 1 96.5 84 GLY B N 1
ATOM 2070 C CA . GLY B 1 84 ? -13.445 -10.039 -11.57 1 96.5 84 GLY B CA 1
ATOM 2071 C C . GLY B 1 84 ? -12.492 -9.297 -12.484 1 96.5 84 GLY B C 1
ATOM 2072 O O . GLY B 1 84 ? -11.516 -8.711 -12.031 1 96.5 84 GLY B O 1
ATOM 2073 N N . ASP B 1 85 ? -12.758 -9.242 -13.75 1 97.25 85 ASP B N 1
ATOM 2074 C CA . ASP B 1 85 ? -11.867 -8.719 -14.781 1 97.25 85 ASP B CA 1
ATOM 2075 C C . ASP B 1 85 ? -11.789 -7.195 -14.711 1 97.25 85 ASP B C 1
ATOM 2077 O O . ASP B 1 85 ? -10.898 -6.586 -15.312 1 97.25 85 ASP B O 1
ATOM 2081 N N . GLU B 1 86 ? -12.68 -6.555 -14.008 1 96.5 86 GLU B N 1
ATOM 2082 C CA . GLU B 1 86 ? -12.695 -5.102 -13.906 1 96.5 86 GLU B CA 1
ATOM 2083 C C . GLU B 1 86 ? -11.648 -4.605 -12.906 1 96.5 86 GLU B C 1
ATOM 2085 O O . GLU B 1 86 ? -11.352 -3.412 -12.852 1 96.5 86 GLU B O 1
ATOM 2090 N N . TYR B 1 87 ? -11.055 -5.543 -12.219 1 97.25 87 TYR B N 1
ATOM 2091 C CA . TYR B 1 87 ? -10.125 -5.141 -11.172 1 97.25 87 TYR B CA 1
ATOM 2092 C C . TYR B 1 87 ? -8.68 -5.273 -11.641 1 97.25 87 TYR B C 1
ATOM 2094 O O . TYR B 1 87 ? -8.359 -6.164 -12.43 1 97.25 87 TYR B O 1
ATOM 2102 N N . THR B 1 88 ? -7.816 -4.359 -11.133 1 96.94 88 THR B N 1
ATOM 2103 C CA . THR B 1 88 ? -6.395 -4.332 -11.453 1 96.94 88 THR B CA 1
ATOM 2104 C C . THR B 1 88 ? -5.645 -5.418 -10.688 1 96.94 88 THR B C 1
ATOM 2106 O O . THR B 1 88 ? -5.898 -5.633 -9.5 1 96.94 88 THR B O 1
ATOM 2109 N N . PRO B 1 89 ? -4.727 -6.191 -11.352 1 98.56 89 PRO B N 1
ATOM 2110 C CA . PRO B 1 89 ? -3.865 -7.105 -10.594 1 98.56 89 PRO B CA 1
ATOM 2111 C C . PRO B 1 89 ? -3.105 -6.41 -9.469 1 98.56 89 PRO B C 1
ATOM 2113 O O . PRO B 1 89 ? -2.666 -5.27 -9.633 1 98.56 89 PRO B O 1
ATOM 2116 N N . LEU B 1 90 ? -3.008 -7.156 -8.375 1 98.44 90 LEU B N 1
ATOM 2117 C CA . LEU B 1 90 ? -2.482 -6.52 -7.176 1 98.44 90 LEU B CA 1
ATOM 2118 C C . LEU B 1 90 ? -1.538 -7.457 -6.43 1 98.44 90 LEU B C 1
ATOM 2120 O O . LEU B 1 90 ? -1.841 -8.641 -6.258 1 98.44 90 LEU B O 1
AT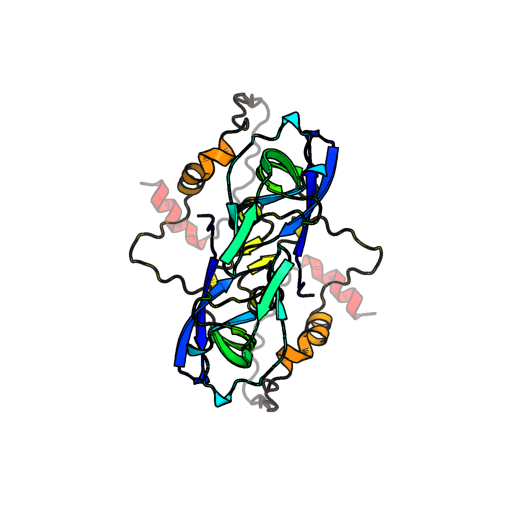OM 2124 N N . LEU B 1 91 ? -0.312 -6.941 -6.133 1 98.69 91 LEU B N 1
ATOM 2125 C CA . LEU B 1 91 ? 0.546 -7.598 -5.152 1 98.69 91 LEU B CA 1
ATOM 2126 C C . LEU B 1 91 ? 0.429 -6.918 -3.791 1 98.69 91 LEU B C 1
ATOM 2128 O O . LEU B 1 91 ? 0.619 -5.703 -3.68 1 98.69 91 LEU B O 1
ATOM 2132 N N . GLY B 1 92 ? 0.105 -7.711 -2.816 1 98.5 92 GLY B N 1
ATOM 2133 C CA . GLY B 1 92 ? -0.107 -7.191 -1.475 1 98.5 92 GLY B CA 1
ATOM 2134 C C . GLY B 1 92 ? 1.181 -7.02 -0.691 1 98.5 92 GLY B C 1
ATOM 2135 O O . GLY B 1 92 ? 2.27 -7.27 -1.213 1 98.5 92 GLY B O 1
ATOM 2136 N N . SER B 1 93 ? 1.018 -6.676 0.548 1 98.19 93 SER B N 1
ATOM 2137 C CA . SER B 1 93 ? 2.084 -6.234 1.441 1 98.19 93 SER B CA 1
ATOM 2138 C C . SER B 1 93 ? 3.16 -7.305 1.587 1 98.19 93 SER B C 1
ATOM 2140 O O . SER B 1 93 ? 4.348 -7.031 1.39 1 98.19 93 SER B O 1
ATOM 2142 N N . LYS B 1 94 ? 2.814 -8.461 1.801 1 97.44 94 LYS B N 1
ATOM 2143 C CA . LYS B 1 94 ? 3.789 -9.523 2.025 1 97.44 94 LYS B CA 1
ATOM 2144 C C . LYS B 1 94 ? 4.566 -9.836 0.749 1 97.44 94 LYS B C 1
ATOM 2146 O O . LYS B 1 94 ? 5.789 -9.969 0.778 1 97.44 94 LYS B O 1
ATOM 2151 N N . ALA B 1 95 ? 3.859 -9.891 -0.348 1 98.25 95 ALA B N 1
ATOM 2152 C CA . ALA B 1 95 ? 4.496 -10.242 -1.615 1 98.25 95 ALA B CA 1
ATOM 2153 C C . ALA B 1 95 ? 5.5 -9.172 -2.035 1 98.25 95 ALA B C 1
ATOM 2155 O O . ALA B 1 95 ? 6.625 -9.492 -2.436 1 98.25 95 ALA B O 1
ATOM 2156 N N . ILE B 1 96 ? 5.102 -7.91 -1.889 1 98 96 ILE B N 1
ATOM 2157 C CA . ILE B 1 96 ? 5.957 -6.848 -2.406 1 98 96 ILE B CA 1
ATOM 2158 C C . ILE B 1 96 ? 7.215 -6.738 -1.549 1 98 96 ILE B C 1
ATOM 2160 O O . ILE B 1 96 ? 8.281 -6.359 -2.043 1 98 96 ILE B O 1
ATOM 2164 N N . GLN B 1 97 ? 7.078 -7.02 -0.282 1 97 97 GLN B N 1
ATOM 2165 C CA . GLN B 1 97 ? 8.242 -7.035 0.599 1 97 97 GLN B CA 1
ATOM 2166 C C . GLN B 1 97 ? 9.141 -8.234 0.305 1 97 97 GLN B C 1
ATOM 2168 O O . GLN B 1 97 ? 10.352 -8.086 0.163 1 97 97 GLN B O 1
ATOM 2173 N N . HIS B 1 98 ? 8.547 -9.352 0.105 1 97.44 98 HIS B N 1
ATOM 2174 C CA . HIS B 1 98 ? 9.273 -10.586 -0.163 1 97.44 98 HIS B CA 1
ATOM 2175 C C . HIS B 1 98 ? 10.023 -10.508 -1.487 1 97.44 98 HIS B C 1
ATOM 2177 O O . HIS B 1 98 ? 11.141 -11.023 -1.604 1 97.44 98 HIS B O 1
ATOM 2183 N N . MET B 1 99 ? 9.453 -9.859 -2.389 1 97.88 99 MET B N 1
ATOM 2184 C CA . MET B 1 99 ? 10.039 -9.758 -3.721 1 97.88 99 MET B CA 1
ATOM 2185 C C . MET B 1 99 ? 11.008 -8.578 -3.793 1 97.88 99 MET B C 1
ATOM 2187 O O . MET B 1 99 ? 11.562 -8.289 -4.855 1 97.88 99 MET B O 1
ATOM 2191 N N . SER B 1 100 ? 11.156 -7.895 -2.711 1 97.06 100 SER B N 1
ATOM 2192 C CA . SER B 1 100 ? 12.062 -6.754 -2.607 1 97.06 100 SER B CA 1
ATOM 2193 C C . SER B 1 100 ? 11.711 -5.676 -3.625 1 97.06 100 SER B C 1
ATOM 2195 O O . SER B 1 100 ? 12.594 -5.109 -4.27 1 97.06 100 SER B O 1
ATOM 2197 N N . LEU B 1 101 ? 10.438 -5.516 -3.787 1 97.62 101 LEU B N 1
ATOM 2198 C CA . LEU B 1 101 ? 9.969 -4.438 -4.648 1 97.62 101 LEU B CA 1
ATOM 2199 C C . LEU B 1 101 ? 9.812 -3.139 -3.863 1 97.62 101 LEU B C 1
ATOM 2201 O O . LEU B 1 101 ? 10 -2.049 -4.41 1 97.62 101 LEU B O 1
ATOM 2205 N N . ILE B 1 102 ? 9.398 -3.283 -2.621 1 96.81 102 ILE B N 1
ATOM 2206 C CA . ILE B 1 102 ? 9.297 -2.191 -1.657 1 96.81 102 ILE B CA 1
ATOM 2207 C C . ILE B 1 102 ? 10.023 -2.566 -0.371 1 96.81 102 ILE B C 1
ATOM 2209 O O . ILE B 1 102 ? 9.945 -3.711 0.084 1 96.81 102 ILE B O 1
ATOM 2213 N N . LYS B 1 103 ? 10.719 -1.636 0.14 1 96.25 103 LYS B N 1
ATOM 2214 C CA . LYS B 1 103 ? 11.406 -1.816 1.414 1 96.25 103 LYS B CA 1
ATOM 2215 C C . LYS B 1 103 ? 10.867 -0.863 2.475 1 96.25 103 LYS B C 1
ATOM 2217 O O . LYS B 1 103 ? 10.758 0.342 2.234 1 96.25 103 LYS B O 1
ATOM 2222 N N . ILE B 1 104 ? 10.484 -1.416 3.535 1 95.38 104 ILE B N 1
ATOM 2223 C CA . ILE B 1 104 ? 10.094 -0.605 4.68 1 95.38 104 ILE B CA 1
ATOM 2224 C C . ILE B 1 104 ? 11.328 -0.023 5.355 1 95.38 104 ILE B C 1
ATOM 2226 O O . ILE B 1 104 ? 12.289 -0.748 5.645 1 95.38 104 ILE B O 1
ATOM 2230 N N . GLN B 1 105 ? 11.344 1.258 5.547 1 96.06 105 GLN B N 1
ATOM 2231 C CA . GLN B 1 105 ? 12.477 1.927 6.184 1 96.06 105 GLN B CA 1
ATOM 2232 C C . GLN B 1 105 ? 12.305 1.976 7.699 1 96.06 105 GLN B C 1
ATOM 2234 O O . GLN B 1 105 ? 12.125 3.051 8.273 1 96.06 105 GLN B O 1
ATOM 2239 N N . PHE B 1 106 ? 12.555 0.943 8.328 1 92.19 106 PHE B N 1
ATOM 2240 C CA . PHE B 1 106 ? 12.305 0.782 9.75 1 92.19 106 PHE B CA 1
ATOM 2241 C C . PHE B 1 106 ? 13.125 1.783 10.562 1 92.19 106 PHE B C 1
ATOM 2243 O O . PHE B 1 106 ? 12.719 2.184 11.656 1 92.19 106 PHE B O 1
ATOM 2250 N N . HIS B 1 107 ? 14.273 2.146 10.055 1 92.88 107 HIS B N 1
ATOM 2251 C CA . HIS B 1 107 ? 15.117 3.105 10.766 1 92.88 107 HIS B CA 1
ATOM 2252 C C . HIS B 1 107 ? 14.445 4.473 10.836 1 92.88 107 HIS B C 1
ATOM 2254 O O . HIS B 1 107 ? 14.859 5.328 11.633 1 92.88 107 HIS B O 1
ATOM 2260 N N . ASN B 1 108 ? 13.414 4.684 10.016 1 95.75 108 ASN B N 1
ATOM 2261 C CA . ASN B 1 108 ? 12.664 5.934 10.039 1 95.75 108 ASN B CA 1
ATOM 2262 C C . ASN B 1 108 ? 11.336 5.773 10.773 1 95.75 108 ASN B C 1
ATOM 2264 O O . ASN B 1 108 ? 10.539 6.711 10.828 1 95.75 108 ASN B O 1
ATOM 2268 N N . ILE B 1 109 ? 11.07 4.57 11.305 1 93.31 109 ILE B N 1
ATOM 2269 C CA . ILE B 1 109 ? 9.789 4.285 11.953 1 93.31 109 ILE B CA 1
ATOM 2270 C C . ILE B 1 109 ? 10.023 3.928 13.422 1 93.31 109 ILE B C 1
ATOM 2272 O O . ILE B 1 109 ? 10.859 3.07 13.734 1 93.31 109 ILE B O 1
ATOM 2276 N N . LEU B 1 110 ? 9.391 4.66 14.281 1 83.88 110 LEU B N 1
ATOM 2277 C CA . LEU B 1 110 ? 9.484 4.34 15.703 1 83.88 110 LEU B CA 1
ATOM 2278 C C . LEU B 1 110 ? 8.781 3.02 16.016 1 83.88 110 LEU B C 1
ATOM 2280 O O . LEU B 1 110 ? 7.59 2.865 15.727 1 83.88 110 LEU B O 1
ATOM 2284 N N . THR B 1 111 ? 9.508 1.934 16.156 1 67.12 111 THR B N 1
ATOM 2285 C CA . THR B 1 111 ? 8.938 0.635 16.5 1 67.12 111 THR B CA 1
ATOM 2286 C C . THR B 1 111 ? 8.711 0.526 18.016 1 67.12 111 THR B C 1
ATOM 2288 O O . THR B 1 111 ? 9.461 1.103 18.797 1 67.12 111 THR B O 1
ATOM 2291 N N . CYS B 1 112 ? 7.539 0.771 18.5 1 49.78 112 CYS B N 1
ATOM 2292 C CA . CYS B 1 112 ? 7.414 0.507 19.922 1 49.78 112 CYS B CA 1
ATOM 2293 C C . CYS B 1 112 ? 8.047 -0.832 20.297 1 49.78 112 CYS B C 1
ATOM 2295 O O . CYS B 1 112 ? 7.707 -1.862 19.703 1 49.78 112 CYS B O 1
ATOM 2297 N N . GLU B 1 113 ? 9.273 -0.747 20.703 1 43.28 113 GLU B N 1
ATOM 2298 C CA . GLU B 1 113 ? 9.93 -1.905 21.297 1 43.28 113 GLU B CA 1
ATOM 2299 C C . GLU B 1 113 ? 8.977 -2.662 22.219 1 43.28 113 GLU B C 1
ATOM 2301 O O . GLU B 1 113 ? 8.5 -2.109 23.219 1 43.28 113 GLU B O 1
ATOM 2306 N N . LYS B 1 114 ? 7.895 -3.287 22.016 1 39.06 114 LYS B N 1
ATOM 2307 C CA . LYS B 1 114 ? 7.812 -4.227 23.125 1 39.06 114 LYS B CA 1
ATOM 2308 C C . LYS B 1 114 ? 9.203 -4.633 23.609 1 39.06 114 LYS B C 1
ATOM 2310 O O . LYS B 1 114 ? 10.164 -4.59 22.828 1 39.06 114 LYS B O 1
ATOM 2315 N N . GLY B 1 115 ? 9.594 -4.645 24.984 1 35.19 115 GLY B N 1
ATOM 2316 C CA . GLY B 1 115 ? 10.719 -5.301 25.641 1 35.19 115 GLY B CA 1
ATOM 2317 C C . GLY B 1 115 ? 11.352 -6.375 24.781 1 35.19 115 GLY B C 1
ATOM 2318 O O . GLY B 1 115 ? 12.289 -7.051 25.219 1 35.19 115 GLY B O 1
ATOM 2319 N N . ASP B 1 116 ? 10.586 -7.281 24.188 1 33.59 116 ASP B N 1
ATOM 2320 C CA . ASP B 1 116 ? 11.312 -8.484 23.797 1 33.59 116 ASP B CA 1
ATOM 2321 C C . ASP B 1 116 ? 12.383 -8.156 22.75 1 33.59 116 ASP B C 1
ATOM 2323 O O . ASP B 1 116 ? 12.305 -7.133 22.078 1 33.59 116 ASP B O 1
ATOM 2327 N N . ASN B 1 117 ? 13.398 -9.078 22.625 1 31.67 117 ASN B N 1
ATOM 2328 C CA . ASN B 1 117 ? 14.648 -9.266 21.891 1 31.67 117 ASN B CA 1
ATOM 2329 C C . ASN B 1 117 ? 14.484 -8.922 20.406 1 31.67 117 ASN B C 1
ATOM 2331 O O . ASN B 1 117 ? 13.844 -9.656 19.656 1 31.67 117 ASN B O 1
ATOM 2335 N N . VAL B 1 118 ? 14.234 -7.82 20.109 1 35.75 118 VAL B N 1
ATOM 2336 C CA . VAL B 1 118 ? 14.445 -7.559 18.688 1 35.75 118 VAL B CA 1
ATOM 2337 C C . VAL B 1 118 ? 15.703 -8.273 18.203 1 35.75 118 VAL B C 1
ATOM 2339 O O . VAL B 1 118 ? 16.812 -7.809 18.453 1 35.75 118 VAL B O 1
ATOM 2342 N N . ASN B 1 119 ? 15.828 -9.492 18.594 1 32.06 119 ASN B N 1
ATOM 2343 C CA . ASN B 1 119 ? 16.906 -10.242 17.969 1 32.06 119 ASN B CA 1
ATOM 2344 C C . ASN B 1 119 ? 17.062 -9.898 16.484 1 32.06 119 ASN B C 1
ATOM 2346 O O . ASN B 1 119 ? 16.062 -9.695 15.789 1 32.06 119 ASN B O 1
ATOM 2350 N N . ASP B 1 120 ? 18.188 -9.367 16.078 1 33.25 120 ASP B N 1
ATOM 2351 C CA . ASP B 1 120 ? 18.734 -9.289 14.727 1 33.25 120 ASP B CA 1
ATOM 2352 C C . ASP B 1 120 ? 18.062 -10.305 13.805 1 33.25 120 ASP B C 1
ATOM 2354 O O . ASP B 1 120 ? 18.016 -11.5 14.125 1 33.25 120 ASP B O 1
ATOM 2358 N N . PHE B 1 121 ? 17.062 -9.953 13.133 1 35.09 121 PHE B N 1
ATOM 2359 C CA . PHE B 1 121 ? 16.688 -10.812 12.016 1 35.09 121 PHE B CA 1
ATOM 2360 C C . PHE B 1 121 ? 17.875 -11.625 11.539 1 35.09 121 PHE B C 1
ATOM 2362 O O . PHE B 1 121 ? 18.734 -11.125 10.797 1 35.09 121 PHE B O 1
ATOM 2369 N N . SER B 1 122 ? 18.469 -12.477 12.43 1 34.09 122 SER B N 1
ATOM 2370 C CA . SER B 1 122 ? 19.375 -13.484 11.898 1 34.09 122 SER B CA 1
ATOM 2371 C C . SER B 1 122 ? 18.766 -14.234 10.727 1 34.09 122 SER B C 1
ATOM 2373 O O . SER B 1 122 ? 17.547 -14.336 10.617 1 34.09 122 SER B O 1
ATOM 2375 N N . MET B 1 123 ? 19.531 -14.469 9.688 1 34.75 123 MET B N 1
ATOM 2376 C CA . MET B 1 123 ? 19.234 -15.312 8.531 1 34.75 123 MET B CA 1
ATOM 2377 C C . MET B 1 123 ? 18.328 -16.469 8.922 1 34.75 123 MET B C 1
ATOM 2379 O O . MET B 1 123 ? 17.469 -16.891 8.133 1 34.75 123 MET B O 1
ATOM 2383 N N . GLN B 1 124 ? 18.469 -16.812 10.164 1 40 124 GLN B N 1
ATOM 2384 C CA . GLN B 1 124 ? 17.781 -18.031 10.602 1 40 124 GLN B CA 1
ATOM 2385 C C . GLN B 1 124 ? 16.297 -17.766 10.812 1 40 124 GLN B C 1
ATOM 2387 O O . GLN B 1 124 ? 15.461 -18.609 10.5 1 40 124 GLN B O 1
ATOM 2392 N N . ASN B 1 125 ? 15.969 -16.688 11.367 1 43.44 125 ASN B N 1
ATOM 2393 C CA . ASN B 1 125 ? 14.555 -16.438 11.641 1 43.44 125 ASN B CA 1
ATOM 2394 C C . ASN B 1 125 ? 13.789 -16.141 10.359 1 43.44 125 ASN B C 1
ATOM 2396 O O . ASN B 1 125 ? 12.586 -16.406 10.266 1 43.44 125 ASN B O 1
ATOM 2400 N N . ILE B 1 126 ? 14.406 -15.586 9.414 1 37.81 126 ILE B N 1
ATOM 2401 C CA . ILE B 1 126 ? 13.797 -15.352 8.109 1 37.81 126 ILE B CA 1
ATOM 2402 C C . ILE B 1 126 ? 13.477 -16.688 7.441 1 37.81 126 ILE B C 1
ATOM 2404 O O . ILE B 1 126 ? 12.383 -16.875 6.898 1 37.81 126 ILE B O 1
ATOM 2408 N N . VAL B 1 127 ? 14.406 -17.656 7.535 1 42.91 127 VAL B N 1
ATOM 2409 C CA . VAL B 1 127 ? 14.211 -18.953 6.918 1 42.91 127 VAL B CA 1
ATOM 2410 C C . VAL B 1 127 ? 13.055 -19.688 7.594 1 42.91 127 VAL B C 1
ATOM 2412 O O . VAL B 1 127 ? 12.258 -20.359 6.93 1 42.91 127 VAL B O 1
ATOM 2415 N N . LYS B 1 128 ? 12.914 -19.469 8.867 1 47.06 128 LYS B N 1
ATOM 2416 C CA . LYS B 1 128 ? 11.891 -20.219 9.586 1 47.06 128 LYS B CA 1
ATOM 2417 C C . LYS B 1 128 ? 10.5 -19.672 9.289 1 47.06 128 LYS B C 1
ATOM 2419 O O . LYS B 1 128 ? 9.562 -20.453 9.07 1 47.06 128 LYS B O 1
ATOM 2424 N N . GLU B 1 129 ? 10.375 -18.469 9.289 1 43.66 129 GLU B N 1
ATOM 2425 C CA . GLU B 1 129 ? 9.047 -17.875 9.164 1 43.66 129 GLU B CA 1
ATOM 2426 C C . GLU B 1 129 ? 8.555 -17.938 7.719 1 43.66 129 GLU B C 1
ATOM 2428 O O . GLU B 1 129 ? 7.344 -18 7.473 1 43.66 129 GLU B O 1
ATOM 2433 N N . TYR B 1 130 ? 9.445 -17.969 6.758 1 41.38 130 TYR B N 1
ATOM 2434 C CA . TYR B 1 130 ? 9.07 -17.969 5.348 1 41.38 130 TYR B CA 1
ATOM 2435 C C . TYR B 1 130 ? 9.359 -19.328 4.715 1 41.38 130 TYR B C 1
ATOM 2437 O O . TYR B 1 130 ? 9.641 -19.406 3.516 1 41.38 130 TYR B O 1
ATOM 2445 N N . ALA B 1 131 ? 9.328 -20.312 5.57 1 42.88 131 ALA B N 1
ATOM 2446 C CA . ALA B 1 131 ? 9.562 -21.672 5.105 1 42.88 131 ALA B CA 1
ATOM 2447 C C . ALA B 1 131 ? 8.586 -22.047 3.998 1 42.88 131 ALA B C 1
ATOM 2449 O O . ALA B 1 131 ? 8.938 -22.781 3.064 1 42.88 131 ALA B O 1
ATOM 2450 N N . ASP B 1 132 ? 7.449 -21.5 4.195 1 43.34 132 ASP B N 1
ATOM 2451 C CA . ASP B 1 132 ? 6.445 -21.906 3.215 1 43.34 132 ASP B CA 1
ATOM 2452 C C . ASP B 1 132 ? 6.77 -21.344 1.832 1 43.34 132 ASP B C 1
ATOM 2454 O O . ASP B 1 132 ? 6.445 -21.953 0.814 1 43.34 132 ASP B O 1
ATOM 2458 N N . ILE B 1 133 ? 7.277 -20.141 1.826 1 42.19 133 ILE B N 1
ATOM 2459 C CA . ILE B 1 133 ? 7.695 -19.578 0.549 1 42.19 133 ILE B CA 1
ATOM 2460 C C . ILE B 1 133 ? 8.953 -20.297 0.053 1 42.19 133 ILE B C 1
ATOM 2462 O O . ILE B 1 133 ? 9.164 -20.422 -1.154 1 42.19 133 ILE B O 1
ATOM 2466 N N . PHE B 1 134 ? 9.805 -20.734 0.963 1 40.09 134 PHE B N 1
ATOM 2467 C CA . PHE B 1 134 ? 11.039 -21.438 0.637 1 40.09 134 PHE B CA 1
ATOM 2468 C C . PHE B 1 134 ? 10.805 -22.938 0.554 1 40.09 134 PHE B C 1
ATOM 2470 O O . PHE B 1 134 ? 11.75 -23.719 0.375 1 40.09 134 PHE B O 1
ATOM 2477 N N . ASP B 1 135 ? 9.703 -23.359 0.784 1 37.41 135 ASP B N 1
ATOM 2478 C CA . ASP B 1 135 ? 9.578 -24.812 0.721 1 37.41 135 ASP B CA 1
ATOM 2479 C C . ASP B 1 135 ? 9.914 -25.328 -0.674 1 37.41 135 ASP B C 1
ATOM 2481 O O . ASP B 1 135 ? 9.719 -26.516 -0.964 1 37.41 135 ASP B O 1
ATOM 2485 N N . GLY B 1 136 ? 9.836 -24.422 -1.716 1 37.81 136 GLY B N 1
ATOM 2486 C CA . GLY B 1 136 ? 10.031 -25.141 -2.963 1 37.81 136 GLY B CA 1
ATOM 2487 C C . GLY B 1 136 ? 11.422 -25.75 -3.088 1 37.81 136 GLY B C 1
ATOM 2488 O O . GLY B 1 136 ? 12.266 -25.562 -2.213 1 37.81 136 GLY B O 1
ATOM 2489 N N . GLU B 1 137 ? 11.719 -26.328 -4.344 1 37.78 137 GLU B N 1
ATOM 2490 C CA . GLU B 1 137 ? 12.727 -27.297 -4.766 1 37.78 137 GLU B CA 1
ATOM 2491 C C . GLU B 1 137 ? 14.133 -26.719 -4.641 1 37.78 137 GLU B C 1
ATOM 2493 O O . GLU B 1 137 ? 15.109 -27.344 -5.059 1 37.78 137 GLU B O 1
ATOM 2498 N N . GLY B 1 138 ? 14.242 -25.562 -4.109 1 35.44 138 GLY B N 1
ATOM 2499 C CA . GLY B 1 138 ? 15.602 -25.156 -4.449 1 35.44 138 GLY B CA 1
ATOM 2500 C C . GLY B 1 138 ? 16.656 -25.953 -3.701 1 35.44 138 GLY B C 1
ATOM 2501 O O . GLY B 1 138 ? 17.781 -25.484 -3.525 1 35.44 138 GLY B O 1
ATOM 2502 N N . SER B 1 139 ? 16.109 -26.875 -2.857 1 33.94 139 SER B N 1
ATOM 2503 C CA . SER B 1 139 ? 17.234 -27.625 -2.303 1 33.94 139 SER B CA 1
ATOM 2504 C C . SER B 1 139 ? 18.047 -28.281 -3.402 1 33.94 139 SER B C 1
ATOM 2506 O O . SER B 1 139 ? 17.516 -29.078 -4.18 1 33.94 139 SER B O 1
ATOM 2508 N N . PHE B 1 140 ? 18.828 -27.5 -4.062 1 32.09 140 PHE B N 1
ATOM 2509 C CA . PHE B 1 140 ? 19.781 -28.266 -4.867 1 32.09 140 PHE B CA 1
ATOM 2510 C C . PHE B 1 140 ? 20.375 -29.422 -4.062 1 32.09 140 PHE B C 1
ATOM 2512 O O . PHE B 1 140 ? 20.922 -29.203 -2.975 1 32.09 140 PHE B O 1
ATOM 2519 N N . GLN B 1 141 ? 19.781 -30.5 -4.098 1 33.16 141 GLN B N 1
ATOM 2520 C CA . GLN B 1 141 ? 20.266 -31.688 -3.416 1 33.16 141 GLN B CA 1
ATOM 2521 C C . GLN B 1 141 ? 21.75 -31.906 -3.664 1 33.16 141 GLN B C 1
ATOM 2523 O O . GLN B 1 141 ? 22.359 -32.844 -3.107 1 33.16 141 GLN B O 1
ATOM 2528 N N . GLY B 1 142 ? 22.219 -31.547 -4.926 1 32.53 142 GLY B N 1
ATOM 2529 C CA . GLY B 1 142 ? 23.453 -32.219 -5.293 1 32.53 142 GLY B CA 1
ATOM 2530 C C . GLY B 1 142 ? 24.656 -31.734 -4.516 1 32.53 142 GLY B C 1
ATOM 2531 O O . GLY B 1 142 ? 24.703 -30.562 -4.109 1 32.53 142 GLY B O 1
ATOM 2532 N N . ASN B 1 143 ? 25.156 -32.531 -3.691 1 30.33 143 ASN B N 1
ATOM 2533 C CA . ASN B 1 143 ? 26.469 -32.312 -3.105 1 30.33 143 ASN B CA 1
ATOM 2534 C C . ASN B 1 143 ? 27.516 -32 -4.168 1 30.33 143 ASN B C 1
ATOM 2536 O O . ASN B 1 143 ? 27.688 -32.75 -5.133 1 30.33 143 ASN B O 1
ATOM 2540 N N . LEU B 1 144 ? 27.5 -30.812 -4.664 1 32.25 144 LEU B N 1
ATOM 2541 C CA . LEU B 1 144 ? 28.609 -30.531 -5.57 1 32.25 144 LEU B CA 1
ATOM 2542 C C . LEU B 1 144 ? 29.938 -30.906 -4.934 1 32.25 144 LEU B C 1
ATOM 2544 O O . LEU B 1 144 ? 30.281 -30.406 -3.859 1 32.25 144 LEU B O 1
ATOM 2548 N N . HIS B 1 145 ? 30.312 -32.156 -5.051 1 31.23 145 HIS B N 1
ATOM 2549 C CA . HIS B 1 145 ? 31.656 -32.625 -4.68 1 31.23 145 HIS B CA 1
ATOM 2550 C C . HIS B 1 145 ? 32.719 -31.906 -5.473 1 31.23 145 HIS B C 1
ATOM 2552 O O . HIS B 1 145 ? 32.812 -32.031 -6.695 1 31.23 145 HIS B O 1
ATOM 2558 N N . LEU B 1 146 ? 33.062 -30.734 -5.066 1 35 146 LEU B N 1
ATOM 2559 C CA . LEU B 1 146 ? 34.219 -30.062 -5.652 1 35 146 LEU B CA 1
ATOM 2560 C C . LEU B 1 146 ? 35.469 -30.891 -5.484 1 35 146 LEU B C 1
ATOM 2562 O O . LEU B 1 146 ? 35.844 -31.266 -4.363 1 35 146 LEU B O 1
ATOM 2566 N N . GLU B 1 147 ? 35.781 -31.812 -6.391 1 33.47 147 GLU B N 1
ATOM 2567 C CA . GLU B 1 147 ? 37.031 -32.531 -6.402 1 33.47 147 GLU B CA 1
ATOM 2568 C C . GLU B 1 147 ? 38.219 -31.594 -6.605 1 33.47 147 GLU B C 1
ATOM 2570 O O . GLU B 1 147 ? 38.25 -30.828 -7.566 1 33.47 147 GLU B O 1
ATOM 2575 N N . ILE B 1 148 ? 38.75 -31.172 -5.539 1 36.88 148 ILE B N 1
ATOM 2576 C CA . ILE B 1 148 ? 39.969 -30.359 -5.574 1 36.88 148 ILE B CA 1
ATOM 2577 C C . ILE B 1 148 ? 41.125 -31.156 -6.203 1 36.88 148 ILE B C 1
ATOM 2579 O O . ILE B 1 148 ? 41.406 -32.281 -5.781 1 36.88 148 ILE B O 1
ATOM 2583 N N . ASP B 1 149 ? 41.438 -31.062 -7.508 1 40.38 149 ASP B N 1
ATOM 2584 C CA . ASP B 1 149 ? 42.625 -31.656 -8.086 1 40.38 149 ASP B CA 1
ATOM 2585 C C . ASP B 1 149 ? 43.875 -31.312 -7.254 1 40.38 149 ASP B C 1
ATOM 2587 O O . ASP B 1 149 ? 44.188 -30.125 -7.059 1 40.38 149 ASP B O 1
ATOM 2591 N N . GLU B 1 150 ? 44.375 -32.156 -6.457 1 40.56 150 GLU B N 1
ATOM 2592 C CA . GLU B 1 150 ? 45.5 -32.094 -5.547 1 40.56 150 GLU B CA 1
ATOM 2593 C C . GLU B 1 150 ? 46.781 -31.656 -6.281 1 40.56 150 GLU B C 1
ATOM 2595 O O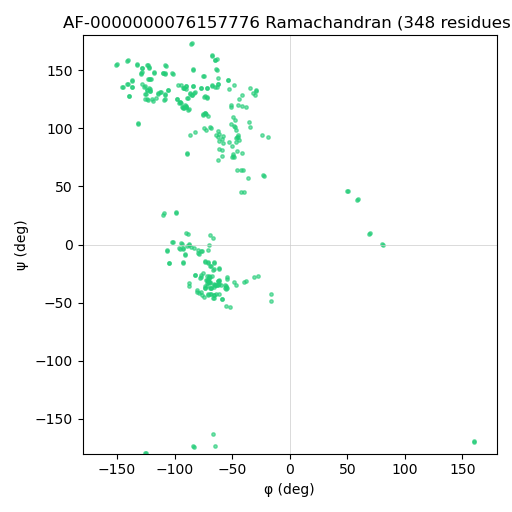 . GLU B 1 150 ? 47.812 -31.406 -5.656 1 40.56 150 GLU B O 1
ATOM 2600 N N . THR B 1 151 ? 46.938 -31.906 -7.566 1 45.66 151 THR B N 1
ATOM 2601 C CA . THR B 1 151 ? 48.25 -31.672 -8.203 1 45.66 151 THR B CA 1
ATOM 2602 C C . THR B 1 151 ? 48.531 -30.188 -8.312 1 45.66 151 THR B C 1
ATOM 2604 O O . THR B 1 151 ? 49.625 -29.781 -8.719 1 45.66 151 THR B O 1
ATOM 2607 N N . ILE B 1 152 ? 47.469 -29.453 -8.469 1 44 152 ILE B N 1
ATOM 2608 C CA . ILE B 1 152 ? 47.719 -28.031 -8.664 1 44 152 ILE B CA 1
ATOM 2609 C C . ILE B 1 152 ? 48.156 -27.406 -7.34 1 44 152 ILE B C 1
ATOM 2611 O O . ILE B 1 152 ? 47.5 -27.609 -6.309 1 44 152 ILE B O 1
ATOM 2615 N N . THR B 1 153 ? 49.438 -27.25 -7.195 1 38.62 153 THR B N 1
ATOM 2616 C CA . THR B 1 153 ? 50.062 -26.625 -6.039 1 38.62 153 THR B CA 1
ATOM 2617 C C . THR B 1 153 ? 49.375 -25.328 -5.664 1 38.62 153 THR B C 1
ATOM 2619 O O . THR B 1 153 ? 49.188 -24.453 -6.504 1 38.62 153 THR B O 1
ATOM 2622 N N . PRO B 1 154 ? 48.5 -25.375 -4.695 1 39.47 154 PRO B N 1
ATOM 2623 C CA . PRO B 1 154 ? 47.844 -24.141 -4.273 1 39.47 154 PRO B CA 1
ATOM 2624 C C . PRO B 1 154 ? 48.812 -22.969 -4.133 1 39.47 154 PRO B C 1
ATOM 2626 O O . PRO B 1 154 ? 49.938 -23.141 -3.641 1 39.47 154 PRO B O 1
ATOM 2629 N N . VAL B 1 155 ? 49 -22.188 -5.105 1 36.31 155 VAL B N 1
ATOM 2630 C CA . VAL B 1 155 ? 49.875 -21.016 -4.957 1 36.31 155 VAL B CA 1
ATOM 2631 C C . VAL B 1 155 ? 49.344 -20.109 -3.848 1 36.31 155 VAL B C 1
ATOM 2633 O O . VAL B 1 155 ? 48.156 -19.797 -3.816 1 36.31 155 VAL B O 1
ATOM 2636 N N . LYS B 1 156 ? 49.812 -20.375 -2.699 1 32.22 156 LYS B N 1
ATOM 2637 C CA . LYS B 1 156 ? 49.562 -19.531 -1.533 1 32.22 156 LYS B CA 1
ATOM 2638 C C . LYS B 1 156 ? 49.656 -18.047 -1.886 1 32.22 156 LYS B C 1
ATOM 2640 O O . LYS B 1 156 ? 50.688 -17.594 -2.377 1 32.22 156 LYS B O 1
ATOM 2645 N N . SER B 1 157 ? 48.594 -17.562 -2.48 1 36.25 157 SER B N 1
ATOM 2646 C CA . SER B 1 157 ? 48.719 -16.109 -2.66 1 36.25 157 SER B CA 1
ATOM 2647 C C . SER B 1 157 ? 49.094 -15.422 -1.354 1 36.25 157 SER B C 1
ATOM 2649 O O . SER B 1 157 ? 48.625 -15.812 -0.282 1 36.25 157 SER B O 1
ATOM 2651 N N . PRO B 1 158 ? 50.219 -14.797 -1.36 1 31.69 158 PRO B N 1
ATOM 2652 C CA . PRO B 1 158 ? 50.719 -14.141 -0.154 1 31.69 158 PRO B CA 1
ATOM 2653 C C . PRO B 1 158 ? 49.625 -13.398 0.619 1 31.69 158 PRO B C 1
ATOM 2655 O O . PRO B 1 158 ? 48.594 -13 0.036 1 31.69 158 PRO B O 1
ATOM 2658 N N . LEU B 1 159 ? 49.469 -13.867 1.818 1 32.31 159 LEU B N 1
ATOM 2659 C CA . LEU B 1 159 ? 48.594 -13.25 2.818 1 32.31 159 LEU B CA 1
ATOM 2660 C C . LEU B 1 159 ? 48.594 -11.734 2.682 1 32.31 159 LEU B C 1
ATOM 2662 O O . LEU B 1 159 ? 49.625 -11.133 2.398 1 32.31 159 LEU B O 1
ATOM 2666 N N . ARG B 1 160 ? 47.656 -11.188 2.113 1 30.72 160 ARG B N 1
ATOM 2667 C CA . ARG B 1 160 ? 47.562 -9.727 2.133 1 30.72 160 ARG B CA 1
ATOM 2668 C C . ARG B 1 160 ? 48.188 -9.164 3.418 1 30.72 160 ARG B C 1
ATOM 2670 O O . ARG B 1 160 ? 48.125 -9.805 4.469 1 30.72 160 ARG B O 1
ATOM 2677 N N . ARG B 1 161 ? 49.062 -8.227 3.369 1 31.31 161 ARG B N 1
ATOM 2678 C CA . ARG B 1 161 ? 49.844 -7.551 4.391 1 31.31 161 ARG B CA 1
ATOM 2679 C C . ARG B 1 161 ? 48.969 -7.098 5.555 1 31.31 161 ARG B C 1
ATOM 2681 O O . ARG B 1 161 ? 48 -6.379 5.352 1 31.31 161 ARG B O 1
ATOM 2688 N N . ILE B 1 162 ? 48.594 -7.984 6.348 1 31.23 162 ILE B N 1
ATOM 2689 C CA . ILE B 1 162 ? 47.969 -7.586 7.598 1 31.23 162 ILE B CA 1
ATOM 2690 C C . ILE B 1 162 ? 48.812 -6.52 8.289 1 31.23 162 ILE B C 1
ATOM 2692 O O . ILE B 1 162 ? 50.031 -6.68 8.422 1 31.23 162 ILE B O 1
ATOM 2696 N N . PRO B 1 163 ? 48.312 -5.309 8.312 1 31.78 163 PRO B N 1
ATOM 2697 C CA . PRO B 1 163 ? 49.156 -4.309 8.984 1 31.78 163 PRO B CA 1
ATOM 2698 C C . PRO B 1 163 ? 49.75 -4.82 10.297 1 31.78 163 PRO B C 1
ATOM 2700 O O . PRO B 1 163 ? 49.156 -5.695 10.945 1 31.78 163 PRO B O 1
ATOM 2703 N N . ILE B 1 164 ? 51.062 -4.746 10.422 1 36.88 164 ILE B N 1
ATOM 2704 C CA . ILE B 1 164 ? 52.031 -5.141 11.438 1 36.88 164 ILE B CA 1
ATOM 2705 C C . ILE B 1 164 ? 51.438 -4.879 12.828 1 36.88 164 ILE B C 1
ATOM 2707 O O . ILE B 1 164 ? 51.812 -5.566 13.789 1 36.88 164 ILE B O 1
ATOM 2711 N N . ALA B 1 165 ? 50.656 -3.9 12.812 1 38.88 165 ALA B N 1
ATOM 2712 C CA . ALA B 1 165 ? 50.406 -3.418 14.164 1 38.88 165 ALA B CA 1
ATOM 2713 C C . ALA B 1 165 ? 49.562 -4.422 14.961 1 38.88 165 ALA B C 1
ATOM 2715 O O . ALA B 1 165 ? 49.531 -4.387 16.188 1 38.88 165 ALA B O 1
ATOM 2716 N N . MET B 1 166 ? 48.75 -5.156 14.242 1 35.28 166 MET B N 1
ATOM 2717 C CA . MET B 1 166 ? 47.812 -5.941 15.039 1 35.28 166 MET B CA 1
ATOM 2718 C C . MET B 1 166 ? 48.344 -7.344 15.297 1 35.28 166 MET B C 1
ATOM 2720 O O . MET B 1 166 ? 47.656 -8.195 15.828 1 35.28 166 MET B O 1
ATOM 2724 N N . LYS B 1 167 ? 49.469 -7.551 14.82 1 38.5 167 LYS B N 1
ATOM 2725 C CA . LYS B 1 167 ? 50.094 -8.875 14.914 1 38.5 167 LYS B CA 1
ATOM 2726 C C . LYS B 1 167 ? 50.156 -9.344 16.359 1 38.5 167 LYS B C 1
ATOM 2728 O O . LYS B 1 167 ? 49.844 -10.508 16.656 1 38.5 167 LYS B O 1
ATOM 2733 N N . PRO B 1 168 ? 50.719 -8.445 17.078 1 37.5 168 PRO B N 1
ATOM 2734 C CA . PRO B 1 168 ? 51.031 -8.969 18.406 1 37.5 168 PRO B CA 1
ATOM 2735 C C . P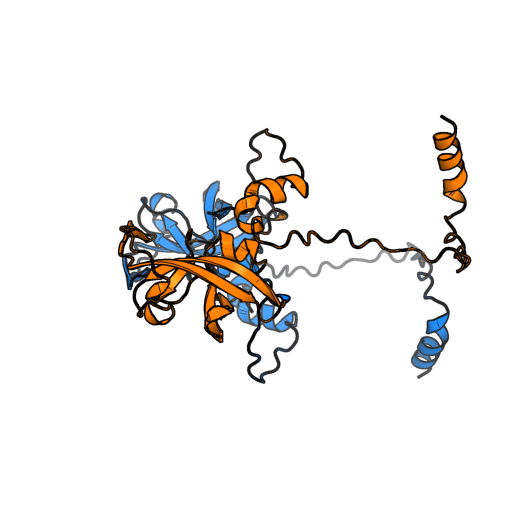RO B 1 168 ? 49.781 -9.516 19.125 1 37.5 168 PRO B C 1
ATOM 2737 O O . PRO B 1 168 ? 49.875 -10.523 19.828 1 37.5 168 PRO B O 1
ATOM 2740 N N . LYS B 1 169 ? 48.688 -8.844 18.938 1 40.19 169 LYS B N 1
ATOM 2741 C CA . LYS B 1 169 ? 47.531 -9.219 19.75 1 40.19 169 LYS B CA 1
ATOM 2742 C C . LYS B 1 169 ? 46.969 -10.562 19.281 1 40.19 169 LYS B C 1
ATOM 2744 O O . LYS B 1 169 ? 46.438 -11.336 20.109 1 40.19 169 LYS B O 1
ATOM 2749 N N . LEU B 1 170 ? 47 -10.828 18.031 1 39.72 170 LEU B N 1
ATOM 2750 C CA . LEU B 1 170 ? 46.469 -12.078 17.516 1 39.72 170 LEU B CA 1
ATOM 2751 C C . LEU B 1 170 ? 47.281 -13.266 18 1 39.72 170 LEU B C 1
ATOM 2753 O O . LEU B 1 170 ? 46.719 -14.312 18.344 1 39.72 170 LEU B O 1
ATOM 2757 N N . LYS B 1 171 ? 48.562 -13.039 18.078 1 40.97 171 LYS B N 1
ATOM 2758 C CA . LYS B 1 171 ? 49.375 -14.156 18.5 1 40.97 171 LYS B CA 1
ATOM 2759 C C . LYS B 1 171 ? 49.031 -14.602 19.906 1 40.97 171 LYS B C 1
ATOM 2761 O O . LYS B 1 171 ? 49.031 -15.797 20.203 1 40.97 171 LYS B O 1
ATOM 2766 N N . SER B 1 172 ? 48.688 -13.562 20.656 1 46.88 172 SER B N 1
ATOM 2767 C CA . SER B 1 172 ? 48.469 -13.93 22.047 1 46.88 172 SER B CA 1
ATOM 2768 C C . SER B 1 172 ? 47.219 -14.789 22.219 1 46.88 172 SER B C 1
ATOM 2770 O O . SER B 1 172 ? 47.188 -15.68 23.062 1 46.88 172 SER B O 1
ATOM 2772 N N . GLU B 1 173 ? 46.188 -14.516 21.359 1 46.41 173 GLU B N 1
ATOM 2773 C CA . GLU B 1 173 ? 44.938 -15.227 21.578 1 46.41 173 GLU B CA 1
ATOM 2774 C C . GLU B 1 173 ? 45.031 -16.656 21.062 1 46.41 173 GLU B C 1
ATOM 2776 O O . GLU B 1 173 ? 44.281 -17.531 21.547 1 46.41 173 GLU B O 1
ATOM 2781 N N . LEU B 1 174 ? 45.781 -16.922 20.141 1 42.88 174 LEU B N 1
ATOM 2782 C CA . LEU B 1 174 ? 45.938 -18.297 19.656 1 42.88 174 LEU B CA 1
ATOM 2783 C C . LEU B 1 174 ? 46.625 -19.172 20.688 1 42.88 174 LEU B C 1
ATOM 2785 O O . LEU B 1 174 ? 46.5 -20.391 20.672 1 42.88 174 LEU B O 1
ATOM 2789 N N . GLN B 1 175 ? 47.469 -18.531 21.562 1 43.72 175 GLN B N 1
ATOM 2790 C CA . GLN B 1 175 ? 48.188 -19.312 22.562 1 43.72 175 GLN B CA 1
ATOM 2791 C C . GLN B 1 175 ? 47.281 -19.562 23.781 1 43.72 175 GLN B C 1
ATOM 2793 O O . GLN B 1 175 ? 47.719 -20.203 24.75 1 43.72 175 GLN B O 1
ATOM 2798 N N . ARG B 1 176 ? 46.094 -19.078 23.875 1 39.62 176 ARG B N 1
ATOM 2799 C CA . ARG B 1 176 ? 45.281 -19.609 24.984 1 39.62 176 ARG B CA 1
ATOM 2800 C C . ARG B 1 176 ? 44.656 -20.953 24.609 1 39.62 176 ARG B C 1
ATOM 2802 O O . ARG B 1 176 ? 44.25 -21.156 23.453 1 39.62 176 ARG B O 1
#

Organism: Mytilus galloprovincialis (NCBI:txid29158)

Radius of gyration: 27.47 Å; Cα contacts (8 Å, |Δi|>4): 575; chains: 2; bounding box: 70×68×50 Å

pLDDT: mean 74.04, std 28.38, range [30.06, 98.69]

Sequence (352 aa):
MVQSKIFAKMLLIDQNKQIKFQLDSGATANLIPKSLVHESLIKETDNTLTMYNKSQMSAYGICTLRLKNPKTNKRYNVKFIVVGDEYTPLLGSKAIQHMSLIKIQFHNILTCEKGDNVNDFSMQNIVKEYADIFDGEGSFQGNLHLEIDETITPVKSPLRRIPIAMKPKLKSELQRMVQSKIFAKMLLIDQNKQIKFQLDSGATANLIPKSLVHESLIKETDNTLTMYNKSQMSAYGICTLRLKNPKTNKRYNVKFIVVGDEYTPLLGSKAIQHMSLIKIQFHNILTCEKGDNVNDFSMQNIVKEYADIFDGEGSFQGNLHLEIDETITPVKSPLRRIPIAMKPKLKSELQR

Secondary structure (DSSP, 8-state):
---SS-EEEEEETTTTEEEEEEE-TT-SS-EEEGGGS-GGGPBP---EEE-TTS-EEE--EEEEEEEE-TTT--EEEEEEEEE-TTSPPEE-HHHHHHTTSEEE-GGGS-----SS------HHHHHHHTHHHHTSS------------TTS-----------GGGHHHHHHHHT-/---SS-EEEEEETTTTEEEEEEE-TT-SS-EEEGGGS-GGGPBP---EEE-TTS-EEE--EEEEEEEE-TTT--EEEEEEEEE-TTSPPEE-HHHHHHTTSEEE-GGGS-----SS------HHHHHHHTHHHH-SS------------TTS-----------GGGHHHHHHHHT-

Nearest PDB structures (foldseek):
  7bgu-assembly2_D  TM=8.142E-01  e=5.741E-06  Mason-Pfizer monkey virus
  6s1v-assembly1_B  TM=7.097E-01  e=3.148E-05  Mason-Pfizer monkey virus
  1b11-assembly1_A  TM=7.709E-01  e=1.831E-04  Feline immunodeficiency virus
  6s1w-assembly1_B  TM=7.579E-01  e=1.941E-04  Mason-Pfizer monkey virus
  7w5a-assembly1_A  TM=2.695E-01  e=4.175E+00  Homo sapiens

InterPro domains:
  IPR021109 Aspartic peptidase domain superfamily [G3DSA:2.40.70.10] (6-117)
  IPR021109 Aspartic peptidase domain superfamily [SSF50630] (9-101)